Protein AF-K5VZY3-F1 (afdb_monomer_lite)

Organism: Phanerochaete carnosa (strain HHB-10118-sp) (NCBI:txid650164)

Secondary structure (DSSP, 8-state):
-TTHHHHHHHHHHHHHHHHHHHH------PPPSS-TTS-TTHHHHHHHHHHHHHHHHTHHHHHHHHHHHTTTS-HHHHHHHHHHHHHHHHHHHHHHHHHHTTGGGG--SSS--TTSHHHHHHHHHHHHHHHHHHHHHHHHHHHHHHTTTTTS--GGGHHHHHHHHHS-------SS--S--------------------S-HHHHHHHHHHHHHHHHHHHHHHHHHHHHHSS-GGGS-HHHHHHHHHHHHHHHHHHHHHHHHHHHTSGGG-SS--TT-SS-----HHHHHHHHHHHHHHHHHHHHTSTTTHHHH-HHHHHHHHHHHHHHHHHHHHHHTT--

Radius of gyration: 27.23 Å; chains: 1; bounding box: 82×55×72 Å

Foldseek 3Di:
DLVVQVVLLVVVLVVLLCCCVPQQDADDDDPDPDPPPDDPPVVLLVLLLVLLVVLVVCLVVLLVVLCVVQVPDDPVVSVLVSLLVSLLSSVVSLLVSCVVNLLLVQAPDLAQASNTVSVVSLSSSLSSNLVNVLVVLSVVLVVLVVLCVVVDDPPVCVVVVVVVVVPPPDPDDPDDDDDDDDDPPDDPDDDDDDDDDPPPDPVSVVVVVVVVVVVVVVSVVVQVVVCLLQVHRSVPPDSVLSSLLSVLSSLQSSLLSLQQSSLCSLALVSCPDDDPPDPDHSPHSVSNVVSVVVSSVVSSVLVVCSGSVNNSVCHSNNSSVVSSVNSNVSNVVSCVSNVND

Structure (mmCIF, N/CA/C/O backbone):
data_AF-K5VZY3-F1
#
_entry.id   AF-K5VZY3-F1
#
loop_
_atom_site.group_PDB
_atom_site.id
_atom_site.type_symbol
_atom_site.label_atom_id
_atom_site.label_alt_id
_atom_site.label_comp_id
_atom_site.label_asym_id
_atom_site.label_entity_id
_atom_site.label_seq_id
_atom_site.pdbx_PDB_ins_code
_atom_site.Cartn_x
_atom_site.Cartn_y
_atom_site.Cartn_z
_atom_site.occupancy
_atom_site.B_iso_or_equiv
_atom_site.auth_seq_id
_atom_site.auth_comp_id
_atom_site.auth_asym_id
_atom_site.auth_atom_id
_atom_site.pdbx_PDB_model_num
ATOM 1 N N . MET A 1 1 ? -18.441 -16.627 4.295 1.00 59.97 1 MET A N 1
ATOM 2 C CA . MET A 1 1 ? -18.503 -15.235 3.790 1.00 59.97 1 MET A CA 1
ATOM 3 C C . MET A 1 1 ? -17.141 -14.539 3.871 1.00 59.97 1 MET A C 1
ATOM 5 O O . MET A 1 1 ? -16.618 -14.163 2.833 1.00 59.97 1 MET A O 1
ATOM 9 N N . TYR A 1 2 ? -16.506 -14.429 5.045 1.00 71.00 2 TYR A N 1
ATOM 10 C CA . TYR A 1 2 ? -15.245 -13.673 5.200 1.00 71.00 2 TYR A CA 1
ATOM 11 C C . TYR A 1 2 ? -14.000 -14.276 4.518 1.00 71.00 2 TYR A C 1
ATOM 13 O O . TYR A 1 2 ? -13.075 -13.539 4.188 1.00 71.00 2 TYR A O 1
ATOM 21 N N . THR A 1 3 ? -14.008 -15.571 4.184 1.00 83.69 3 THR A N 1
ATOM 22 C CA . THR A 1 3 ? -12.964 -16.224 3.366 1.00 83.69 3 THR A CA 1
ATOM 23 C C . THR A 1 3 ? -12.884 -15.699 1.930 1.00 83.69 3 THR A C 1
ATOM 25 O O . THR A 1 3 ? -11.882 -15.918 1.253 1.00 83.69 3 THR A O 1
ATOM 28 N N . PHE A 1 4 ? -13.904 -14.975 1.462 1.00 87.31 4 PHE A N 1
ATOM 29 C CA . PHE A 1 4 ? -13.917 -14.385 0.127 1.00 87.31 4 PHE A CA 1
ATOM 30 C C . PHE A 1 4 ? -12.849 -13.294 -0.044 1.00 87.31 4 PHE A C 1
ATOM 32 O O . PHE A 1 4 ? -12.237 -13.204 -1.102 1.00 87.31 4 PHE A O 1
ATOM 39 N N . VAL A 1 5 ? -12.575 -12.510 1.005 1.00 88.06 5 VAL A N 1
ATOM 40 C CA . VAL A 1 5 ? -11.607 -11.399 0.977 1.00 88.06 5 VAL A CA 1
ATOM 41 C C . VAL A 1 5 ? -10.161 -11.864 0.727 1.00 88.06 5 VAL A C 1
ATOM 43 O O . VAL A 1 5 ? -9.514 -11.322 -0.173 1.00 88.06 5 VAL A O 1
ATOM 46 N N . PRO A 1 6 ? -9.608 -12.855 1.459 1.00 91.00 6 PRO A N 1
ATOM 47 C CA . PRO A 1 6 ? -8.273 -13.358 1.146 1.00 91.00 6 PRO A CA 1
ATOM 48 C C . PRO A 1 6 ? -8.232 -14.064 -0.210 1.00 91.00 6 PRO A C 1
ATOM 50 O O . PRO A 1 6 ? -7.245 -13.923 -0.924 1.00 91.00 6 PRO A O 1
ATOM 53 N N . LEU A 1 7 ? -9.300 -14.769 -0.603 1.00 91.75 7 LEU A N 1
ATOM 54 C CA . LEU A 1 7 ? -9.356 -15.457 -1.893 1.00 91.75 7 LEU A CA 1
ATOM 55 C C . LEU A 1 7 ? -9.294 -14.473 -3.071 1.00 91.75 7 LEU A C 1
ATOM 57 O O . LEU A 1 7 ? -8.504 -14.673 -3.989 1.00 91.75 7 LEU A O 1
ATOM 61 N N . SER A 1 8 ? -10.090 -13.401 -3.038 1.00 91.81 8 SER A N 1
ATOM 62 C CA . SER A 1 8 ? -10.089 -12.375 -4.088 1.00 91.81 8 SER A CA 1
ATOM 63 C C . SER A 1 8 ? -8.755 -11.632 -4.162 1.00 91.81 8 SER A C 1
ATOM 65 O O . SER A 1 8 ? -8.251 -11.374 -5.254 1.00 91.81 8 SER A O 1
ATOM 67 N N . SER A 1 9 ? -8.142 -11.359 -3.009 1.00 91.75 9 SER A N 1
ATOM 68 C CA . SER A 1 9 ? -6.823 -10.727 -2.923 1.00 91.75 9 SER A CA 1
ATOM 69 C C . SER A 1 9 ? -5.725 -11.623 -3.507 1.00 91.75 9 SER A C 1
ATOM 71 O O . SER A 1 9 ? -4.907 -11.162 -4.301 1.00 91.75 9 SER A O 1
ATOM 73 N N . LEU A 1 10 ? -5.732 -12.918 -3.166 1.00 93.44 10 LEU A N 1
ATOM 74 C CA . LEU A 1 10 ? -4.807 -13.911 -3.721 1.00 93.44 10 LEU A CA 1
ATOM 75 C C . LEU A 1 10 ? -4.992 -14.079 -5.229 1.00 93.44 10 LEU A C 1
ATOM 77 O O . LEU A 1 10 ? -4.004 -14.178 -5.954 1.00 93.44 10 LEU A O 1
ATOM 81 N N . LEU A 1 11 ? -6.237 -14.073 -5.709 1.00 94.00 11 LEU A N 1
ATOM 82 C CA . LEU A 1 11 ? -6.540 -14.146 -7.135 1.00 94.00 11 LEU A CA 1
ATOM 83 C C . LEU A 1 11 ? -5.987 -12.926 -7.881 1.00 94.00 11 LEU A C 1
ATOM 85 O O . LEU A 1 11 ? -5.340 -13.099 -8.913 1.00 94.00 11 LEU A O 1
ATOM 89 N N . LEU A 1 12 ? -6.172 -11.709 -7.352 1.00 93.00 12 LEU A N 1
ATOM 90 C CA . LEU A 1 12 ? -5.615 -10.500 -7.966 1.00 93.00 12 LEU A CA 1
ATOM 91 C C . LEU A 1 12 ? -4.079 -10.514 -7.954 1.00 93.00 12 LEU A C 1
ATOM 93 O O . LEU A 1 12 ? -3.467 -10.235 -8.983 1.00 93.00 12 LEU A O 1
ATOM 97 N N . LEU A 1 13 ? -3.450 -10.871 -6.830 1.00 92.81 13 LEU A N 1
ATOM 98 C CA . LEU A 1 13 ? -1.989 -10.991 -6.743 1.00 92.81 13 LEU A CA 1
ATOM 99 C C . LEU A 1 13 ? -1.451 -12.045 -7.716 1.00 92.81 13 LEU A C 1
ATOM 101 O O . LEU A 1 13 ? -0.461 -11.793 -8.398 1.00 92.81 13 LEU A O 1
ATOM 105 N N . GLY A 1 14 ? -2.120 -13.195 -7.830 1.00 92.62 14 GLY A N 1
ATOM 106 C CA . GLY A 1 14 ? -1.785 -14.236 -8.798 1.00 92.62 14 GLY A CA 1
ATOM 107 C C . GLY A 1 14 ? -1.911 -13.745 -10.241 1.00 92.62 14 GLY A C 1
ATOM 108 O O . GLY A 1 14 ? -1.009 -13.970 -11.047 1.00 92.62 14 GLY A O 1
ATOM 109 N N . CYS A 1 15 ? -2.981 -13.007 -10.553 1.00 92.75 15 CYS A N 1
ATOM 110 C CA . CYS A 1 15 ? -3.172 -12.377 -11.857 1.00 92.75 15 CYS A CA 1
ATOM 111 C C . CYS A 1 15 ? -2.036 -11.392 -12.168 1.00 92.75 15 CYS A C 1
ATOM 113 O O . CYS A 1 15 ? -1.382 -11.518 -13.202 1.00 92.75 15 CYS A O 1
ATOM 115 N N . LEU A 1 16 ? -1.735 -10.464 -11.252 1.00 91.44 16 LEU A N 1
ATOM 116 C CA . LEU A 1 16 ? -0.659 -9.484 -11.421 1.00 91.44 16 LEU A CA 1
ATOM 117 C C . LEU A 1 16 ? 0.728 -10.135 -11.487 1.00 91.44 16 LEU A C 1
ATOM 119 O O . LEU A 1 16 ? 1.576 -9.668 -12.239 1.00 91.44 16 LEU A O 1
ATOM 123 N N . ALA A 1 17 ? 0.974 -11.225 -10.760 1.00 90.81 17 ALA A N 1
ATOM 124 C CA . ALA A 1 17 ? 2.218 -11.991 -10.858 1.00 90.81 17 ALA A CA 1
ATOM 125 C C . ALA A 1 17 ? 2.385 -12.666 -12.231 1.00 90.81 17 ALA A C 1
ATOM 127 O O . ALA A 1 17 ? 3.507 -12.828 -12.714 1.00 90.81 17 ALA A O 1
ATOM 128 N N . CYS A 1 18 ? 1.277 -13.028 -12.883 1.00 90.31 18 CYS A N 1
ATOM 129 C CA . CYS A 1 18 ? 1.284 -13.599 -14.228 1.00 90.31 18 CYS A CA 1
ATOM 130 C C . CYS A 1 18 ? 1.389 -12.534 -15.333 1.00 90.31 18 CYS A C 1
ATOM 132 O O . CYS A 1 18 ? 1.927 -12.839 -16.398 1.00 90.31 18 CYS A O 1
ATOM 134 N N . CYS A 1 19 ? 0.938 -11.294 -15.094 1.00 89.25 19 CYS A N 1
ATOM 135 C CA . CYS A 1 19 ? 0.906 -10.224 -16.100 1.00 89.25 19 CYS A CA 1
ATOM 136 C C . CYS A 1 19 ? 2.242 -10.001 -16.838 1.00 89.25 19 CYS A C 1
ATOM 138 O O . CYS A 1 19 ? 2.221 -10.016 -18.070 1.00 89.25 19 CYS A O 1
ATOM 140 N N . PRO A 1 20 ? 3.408 -9.886 -16.165 1.00 85.38 20 PRO A N 1
ATOM 141 C CA . PRO A 1 20 ? 4.690 -9.729 -16.852 1.00 85.38 20 PRO A CA 1
ATOM 142 C C . PRO A 1 20 ? 4.999 -10.844 -17.840 1.00 85.38 20 PRO A C 1
ATOM 144 O O . PRO A 1 20 ? 5.528 -10.586 -18.911 1.00 85.38 20 PRO A O 1
ATOM 147 N N . ARG A 1 21 ? 4.633 -12.086 -17.516 1.00 84.19 21 ARG A N 1
ATOM 148 C CA . ARG A 1 21 ? 4.908 -13.237 -18.383 1.00 84.19 21 ARG A CA 1
ATOM 149 C C . ARG A 1 21 ? 3.954 -13.316 -19.571 1.00 84.19 21 ARG A C 1
ATOM 151 O O . ARG A 1 21 ? 4.338 -13.823 -20.621 1.00 84.19 21 ARG A O 1
ATOM 158 N N . LEU A 1 22 ? 2.716 -12.858 -19.389 1.00 86.44 22 LEU A N 1
ATOM 159 C CA . LEU A 1 22 ? 1.668 -12.940 -20.403 1.00 86.44 22 LEU A CA 1
ATOM 160 C C . LEU A 1 22 ? 1.751 -11.795 -21.416 1.00 86.44 22 LEU A C 1
ATOM 162 O O . LEU A 1 22 ? 1.671 -12.052 -22.615 1.00 86.44 22 LEU A O 1
ATOM 166 N N . PHE A 1 23 ? 1.925 -10.559 -20.941 1.00 87.38 23 PHE A N 1
ATOM 167 C CA . PHE A 1 23 ? 1.816 -9.357 -21.773 1.00 87.38 23 PHE A CA 1
ATOM 168 C C . PHE A 1 23 ? 3.171 -8.777 -22.192 1.00 87.38 23 PHE A C 1
ATOM 170 O O . PHE A 1 23 ? 3.297 -8.287 -23.309 1.00 87.38 23 PHE A O 1
ATOM 177 N N . TRP A 1 24 ? 4.197 -8.880 -21.343 1.00 83.50 24 TRP A N 1
ATOM 178 C CA . TRP A 1 24 ? 5.499 -8.236 -21.559 1.00 83.50 24 TRP A CA 1
ATOM 179 C C . TRP A 1 24 ? 6.620 -9.274 -21.620 1.00 83.50 24 TRP A C 1
ATOM 181 O O . TRP A 1 24 ? 7.478 -9.364 -20.739 1.00 83.50 24 TRP A O 1
ATOM 191 N N . LYS A 1 25 ? 6.594 -10.100 -22.675 1.00 75.94 25 LYS A N 1
ATOM 192 C CA . LYS A 1 25 ? 7.637 -11.104 -22.920 1.00 75.94 25 LYS A CA 1
ATOM 193 C C . LYS A 1 25 ? 8.987 -10.411 -23.084 1.00 75.94 25 LYS A C 1
ATOM 195 O O . LYS A 1 25 ? 9.169 -9.595 -23.980 1.00 75.94 25 LYS A O 1
ATOM 200 N N . TYR A 1 26 ? 9.924 -10.767 -22.215 1.00 65.06 26 TYR A N 1
ATOM 201 C CA . TYR A 1 26 ? 11.280 -10.243 -22.226 1.00 65.06 26 TYR A CA 1
ATOM 202 C C . TYR A 1 26 ? 12.253 -11.332 -22.691 1.00 65.06 26 TYR A C 1
ATOM 204 O O . TYR A 1 26 ? 12.322 -12.402 -22.084 1.00 65.06 26 TYR A O 1
ATOM 212 N N . GLU A 1 27 ? 12.983 -11.072 -23.778 1.00 57.97 27 GLU A N 1
ATOM 213 C CA . GLU A 1 27 ? 13.760 -12.088 -24.508 1.00 57.97 27 GLU A CA 1
ATOM 214 C C . GLU A 1 27 ? 15.247 -12.173 -24.105 1.00 57.97 27 GLU A C 1
ATOM 216 O O . GLU A 1 27 ? 15.913 -13.142 -24.460 1.00 57.97 27 GLU A O 1
ATOM 221 N N . ILE A 1 28 ? 15.797 -11.220 -23.339 1.00 55.78 28 ILE A N 1
ATOM 222 C CA . ILE A 1 28 ? 17.261 -11.085 -23.186 1.00 55.78 28 ILE A CA 1
ATOM 223 C C . ILE A 1 28 ? 17.670 -11.121 -21.715 1.00 55.78 28 ILE A C 1
ATOM 225 O O . ILE A 1 28 ? 17.583 -10.116 -21.049 1.00 55.78 28 ILE A O 1
ATOM 229 N N . HIS A 1 29 ? 18.169 -12.223 -21.157 1.00 57.00 29 HIS A N 1
ATOM 230 C CA . HIS A 1 29 ? 18.631 -12.222 -19.755 1.00 57.00 29 HIS A CA 1
ATOM 231 C C . HIS A 1 29 ? 19.986 -11.496 -19.621 1.00 57.00 29 HIS A C 1
ATOM 233 O O . HIS A 1 29 ? 20.992 -12.029 -20.095 1.00 57.00 29 HIS A O 1
ATOM 239 N N . PRO A 1 30 ? 20.077 -10.305 -18.988 1.00 57.84 30 PRO A N 1
ATOM 240 C CA . PRO A 1 30 ? 21.370 -9.702 -18.697 1.00 57.84 30 PRO A CA 1
ATOM 241 C C . PRO A 1 30 ? 22.062 -10.494 -17.578 1.00 57.84 30 PRO A C 1
ATOM 243 O O . PRO A 1 30 ? 21.374 -11.099 -16.750 1.00 57.84 30 PRO A O 1
ATOM 246 N N . PRO A 1 31 ? 23.403 -10.452 -17.492 1.00 58.25 31 PRO A N 1
ATOM 247 C CA . PRO A 1 31 ? 24.143 -11.108 -16.421 1.00 58.25 31 PRO A CA 1
ATOM 248 C C . PRO A 1 31 ? 23.653 -10.641 -15.043 1.00 58.25 31 PRO A C 1
ATOM 250 O O . PRO A 1 31 ? 23.474 -9.446 -14.785 1.00 58.25 31 PRO A O 1
ATOM 253 N N . GLU A 1 32 ? 23.392 -11.609 -14.166 1.00 60.84 32 GLU A N 1
ATOM 254 C CA . GLU A 1 32 ? 22.803 -11.377 -12.851 1.00 60.84 32 GLU A CA 1
ATOM 255 C C . GLU A 1 32 ? 23.766 -10.599 -11.949 1.00 60.84 32 GLU A C 1
ATOM 257 O O . GLU A 1 32 ? 24.936 -10.938 -11.794 1.00 60.84 32 GLU A O 1
ATOM 262 N N . SER A 1 33 ? 23.265 -9.537 -11.317 1.00 58.72 33 SER A N 1
ATOM 263 C CA . SER A 1 33 ? 24.040 -8.718 -10.375 1.00 58.72 33 SER A CA 1
ATOM 264 C C . SER A 1 33 ? 24.094 -9.336 -8.971 1.00 58.72 33 SER A C 1
ATOM 266 O O . SER A 1 33 ? 24.491 -8.660 -8.024 1.00 58.72 33 SER A O 1
ATOM 268 N N . HIS A 1 34 ? 23.562 -10.547 -8.788 1.00 63.00 34 HIS A N 1
ATOM 269 C CA . HIS A 1 34 ? 23.360 -11.200 -7.493 1.00 63.00 34 HIS A CA 1
ATOM 270 C C . HIS A 1 34 ? 24.060 -12.562 -7.500 1.00 63.00 34 HIS A C 1
ATOM 272 O O . HIS A 1 34 ? 24.209 -13.166 -8.562 1.00 63.00 34 HIS A O 1
ATOM 278 N N . PRO A 1 35 ? 24.525 -13.048 -6.337 1.00 67.62 35 PRO A N 1
ATOM 279 C CA . PRO A 1 35 ? 25.141 -14.360 -6.260 1.00 67.62 35 PRO A CA 1
ATOM 280 C C . PRO A 1 35 ? 24.122 -15.451 -6.642 1.00 67.62 35 PRO A C 1
ATOM 282 O O . PRO A 1 35 ? 22.945 -15.330 -6.292 1.00 67.62 35 PRO A O 1
ATOM 285 N N . PRO A 1 36 ? 24.567 -16.549 -7.278 1.00 66.06 36 PRO A N 1
ATOM 286 C CA . PRO A 1 36 ? 23.697 -17.579 -7.865 1.00 66.06 36 PRO A CA 1
ATOM 287 C C . PRO A 1 36 ? 22.804 -18.319 -6.852 1.00 66.06 36 PRO A C 1
ATOM 289 O O . PRO A 1 36 ? 21.932 -19.091 -7.236 1.00 66.06 36 PRO A O 1
ATOM 292 N N . TYR A 1 37 ? 23.005 -18.095 -5.551 1.00 73.50 37 TYR A N 1
ATOM 293 C CA . TYR A 1 37 ? 22.229 -18.711 -4.476 1.00 73.50 37 TYR A CA 1
ATOM 294 C C . TYR A 1 37 ? 20.798 -18.155 -4.338 1.00 73.50 37 TYR A C 1
ATOM 296 O O . TYR A 1 37 ? 19.964 -18.819 -3.729 1.00 73.50 37 TYR A O 1
ATOM 304 N N . PHE A 1 38 ? 20.491 -16.972 -4.893 1.00 75.12 38 PHE A N 1
ATOM 305 C CA . PHE A 1 38 ? 19.146 -16.378 -4.846 1.00 75.12 38 PHE A CA 1
ATOM 306 C C . PHE A 1 38 ? 18.613 -16.068 -6.251 1.00 75.12 38 PHE A C 1
ATOM 308 O O . PHE A 1 38 ? 18.813 -14.953 -6.742 1.00 75.12 38 PHE A O 1
ATOM 315 N N . PRO A 1 39 ? 17.905 -17.017 -6.894 1.00 78.94 39 PRO A N 1
ATOM 316 C CA . PRO A 1 39 ? 17.378 -16.796 -8.231 1.00 78.94 39 PRO A CA 1
ATOM 317 C C . PRO A 1 39 ? 16.276 -15.720 -8.228 1.00 78.94 39 PRO A C 1
ATOM 319 O O . PRO A 1 39 ? 15.477 -15.631 -7.282 1.00 78.94 39 PRO A O 1
ATOM 322 N N . PRO A 1 40 ? 16.184 -14.899 -9.289 1.00 77.12 40 PRO A N 1
ATOM 323 C CA . PRO A 1 40 ? 15.062 -13.985 -9.469 1.00 77.12 40 PRO A CA 1
ATOM 324 C C . PRO A 1 40 ? 13.745 -14.784 -9.547 1.00 77.12 40 PRO A C 1
ATOM 326 O O . PRO A 1 40 ? 13.719 -15.857 -10.152 1.00 77.12 40 PRO A O 1
ATOM 329 N N . PRO A 1 41 ? 12.625 -14.302 -8.968 1.00 84.62 41 PRO A N 1
ATOM 330 C CA . PRO A 1 41 ? 12.367 -12.948 -8.460 1.00 84.62 41 PRO A CA 1
ATOM 331 C C . PRO A 1 41 ? 12.459 -12.775 -6.928 1.00 84.62 41 PRO A C 1
ATOM 333 O O . PRO A 1 41 ? 12.156 -11.696 -6.415 1.00 84.62 41 PRO A O 1
ATOM 336 N N . LEU A 1 42 ? 12.858 -13.815 -6.190 1.00 86.00 42 LEU A N 1
ATOM 337 C CA . LEU A 1 42 ? 12.831 -13.845 -4.722 1.00 86.00 42 LEU A CA 1
ATOM 338 C C . LEU A 1 42 ? 13.521 -12.657 -4.020 1.00 86.00 42 LEU A C 1
ATOM 340 O O . LEU A 1 42 ? 12.902 -12.088 -3.119 1.00 86.00 42 LEU A O 1
ATOM 344 N N . PRO A 1 43 ? 14.745 -12.226 -4.393 1.00 87.25 43 PRO A N 1
ATOM 345 C CA . PRO A 1 43 ? 15.418 -11.140 -3.676 1.00 87.25 43 PRO A CA 1
ATOM 346 C C . PRO A 1 43 ? 14.658 -9.808 -3.758 1.00 87.25 43 PRO A C 1
ATOM 348 O O . PRO A 1 43 ? 14.588 -9.078 -2.772 1.00 87.25 43 PRO A O 1
ATOM 351 N N . TYR A 1 44 ? 14.026 -9.510 -4.897 1.00 89.62 44 TYR A N 1
ATOM 352 C CA . TYR A 1 44 ? 13.256 -8.276 -5.096 1.00 89.62 44 TYR A CA 1
ATOM 353 C C . TYR A 1 44 ? 12.023 -8.231 -4.195 1.00 89.62 44 TYR A C 1
ATOM 355 O O . TYR A 1 44 ? 11.736 -7.217 -3.556 1.00 89.62 44 TYR A O 1
ATOM 363 N N . PHE A 1 45 ? 11.328 -9.364 -4.111 1.00 91.94 45 PHE A N 1
ATOM 364 C CA . PHE A 1 45 ? 10.158 -9.526 -3.264 1.00 91.94 45 PHE A CA 1
ATOM 365 C C . PHE A 1 45 ? 10.524 -9.416 -1.776 1.00 91.94 45 PHE A C 1
ATOM 367 O O . PHE A 1 45 ? 9.870 -8.683 -1.032 1.00 91.94 45 PHE A O 1
ATOM 374 N N . LEU A 1 46 ? 11.590 -10.104 -1.348 1.00 92.44 46 LEU A N 1
ATOM 375 C CA . LEU A 1 46 ? 12.029 -10.140 0.050 1.00 92.44 46 LEU A CA 1
ATOM 376 C C . LEU A 1 46 ? 12.512 -8.777 0.547 1.00 92.44 46 LEU A C 1
ATOM 378 O O . LEU A 1 46 ? 12.104 -8.352 1.624 1.00 92.44 46 LEU A O 1
ATOM 382 N N . VAL A 1 47 ? 13.336 -8.067 -0.231 1.00 92.94 47 VAL A N 1
ATOM 383 C CA . VAL A 1 47 ? 13.834 -6.736 0.162 1.00 92.94 47 VAL A CA 1
ATOM 384 C C . VAL A 1 47 ? 12.684 -5.739 0.286 1.00 92.94 47 VAL A C 1
ATOM 386 O O . VAL A 1 47 ? 12.616 -4.999 1.266 1.00 92.94 47 VAL A O 1
ATOM 389 N N . SER A 1 48 ? 11.749 -5.752 -0.666 1.00 94.44 48 SER A N 1
ATOM 390 C CA . SER A 1 48 ? 10.561 -4.896 -0.617 1.00 94.44 48 SER A CA 1
ATOM 391 C C . SER A 1 48 ? 9.692 -5.188 0.614 1.00 94.44 48 SER A C 1
ATOM 393 O O . SER A 1 48 ? 9.334 -4.280 1.363 1.00 94.44 48 SER A O 1
ATOM 395 N N . SER A 1 49 ? 9.449 -6.472 0.889 1.00 94.19 49 SER A N 1
ATOM 396 C CA . SER A 1 49 ? 8.703 -6.946 2.062 1.00 94.19 49 SER A CA 1
ATOM 397 C C . SER A 1 49 ? 9.371 -6.553 3.386 1.00 94.19 49 SER A C 1
ATOM 399 O O . SER A 1 49 ? 8.702 -6.135 4.335 1.00 94.19 49 SER A O 1
ATOM 401 N N . ALA A 1 50 ? 10.701 -6.652 3.458 1.00 95.56 50 ALA A N 1
ATOM 402 C CA . ALA A 1 50 ? 11.477 -6.277 4.635 1.00 95.56 50 ALA A CA 1
ATOM 403 C C . ALA A 1 50 ? 11.425 -4.764 4.896 1.00 95.56 50 ALA A C 1
ATOM 405 O O . ALA A 1 50 ? 11.239 -4.349 6.038 1.00 95.56 50 ALA A O 1
ATOM 406 N N . LEU A 1 51 ? 11.529 -3.939 3.849 1.00 95.12 51 LEU A N 1
ATOM 407 C CA . LEU A 1 51 ? 11.429 -2.480 3.966 1.00 95.12 51 LEU A CA 1
ATOM 408 C C . LEU A 1 51 ? 10.019 -2.023 4.348 1.00 95.12 51 LEU A C 1
ATOM 410 O O . LEU A 1 51 ? 9.885 -1.123 5.175 1.00 95.12 51 LEU A O 1
ATOM 414 N N . TRP A 1 52 ? 8.980 -2.672 3.815 1.00 96.00 52 TRP A N 1
ATOM 415 C CA . TRP A 1 52 ? 7.608 -2.454 4.274 1.00 96.00 52 TRP A CA 1
ATOM 416 C C . TRP A 1 52 ? 7.482 -2.762 5.771 1.00 96.00 52 TRP A C 1
ATOM 418 O O . TRP A 1 52 ? 6.961 -1.953 6.536 1.00 96.00 52 TRP A O 1
ATOM 428 N N . SER A 1 53 ? 8.024 -3.903 6.208 1.00 95.44 53 SER A N 1
ATOM 429 C CA . SER A 1 53 ? 7.943 -4.345 7.608 1.00 95.44 53 SER A CA 1
ATOM 430 C C . SER A 1 53 ? 8.692 -3.399 8.542 1.00 95.44 53 SER A C 1
ATOM 432 O O . SER A 1 53 ? 8.196 -3.060 9.614 1.00 95.44 53 SER A O 1
ATOM 434 N N . LEU A 1 54 ? 9.856 -2.907 8.114 1.00 95.31 54 LEU A N 1
ATOM 435 C CA . LEU A 1 54 ? 10.604 -1.882 8.832 1.00 95.31 54 LEU A CA 1
ATOM 436 C C . LEU A 1 54 ? 9.799 -0.582 8.950 1.00 95.31 54 LEU A C 1
ATOM 438 O O . LEU A 1 54 ? 9.713 -0.017 10.039 1.00 95.31 54 LEU A O 1
ATOM 442 N N . ALA A 1 55 ? 9.174 -0.131 7.858 1.00 94.19 55 ALA A N 1
ATOM 443 C CA . ALA A 1 55 ? 8.325 1.058 7.857 1.00 94.19 55 ALA A CA 1
ATOM 444 C C . ALA A 1 55 ? 7.114 0.901 8.794 1.00 94.19 55 ALA A C 1
ATOM 446 O O . ALA A 1 55 ? 6.752 1.847 9.495 1.00 94.19 55 ALA A O 1
ATOM 447 N N . TYR A 1 56 ? 6.520 -0.296 8.836 1.00 93.31 56 TYR A N 1
ATOM 448 C CA . TYR A 1 56 ? 5.415 -0.636 9.730 1.00 93.31 56 TYR A CA 1
ATOM 449 C C . TYR A 1 56 ? 5.841 -0.611 11.204 1.00 93.31 56 TYR A C 1
ATOM 451 O O . TYR A 1 56 ? 5.190 0.038 12.021 1.00 93.31 56 TYR A O 1
ATOM 459 N N . LEU A 1 57 ? 6.964 -1.250 11.546 1.00 94.81 57 LEU A N 1
ATOM 460 C CA . LEU A 1 57 ? 7.493 -1.272 12.914 1.00 94.81 57 LEU A CA 1
ATOM 461 C C . LEU A 1 57 ? 7.895 0.119 13.412 1.00 94.81 57 LEU A C 1
ATOM 463 O O . LEU A 1 57 ? 7.770 0.405 14.601 1.00 94.81 57 LEU A O 1
ATOM 467 N N . LEU A 1 58 ? 8.334 1.005 12.512 1.00 93.88 58 LEU A N 1
ATOM 468 C CA . LEU A 1 58 ? 8.685 2.378 12.865 1.00 93.88 58 LEU A CA 1
ATOM 469 C C . LEU A 1 58 ? 7.474 3.264 13.183 1.00 93.88 58 LEU A C 1
ATOM 471 O O . LEU A 1 58 ? 7.649 4.344 13.741 1.00 93.88 58 LEU A O 1
ATOM 475 N N . ARG A 1 59 ? 6.244 2.828 12.892 1.00 92.12 59 ARG A N 1
ATOM 476 C CA . ARG A 1 59 ? 5.035 3.626 13.131 1.00 92.12 59 ARG A CA 1
ATOM 477 C C . ARG A 1 59 ? 4.890 4.044 14.599 1.00 92.12 59 ARG A C 1
ATOM 479 O O . ARG A 1 59 ? 4.717 5.227 14.883 1.00 92.12 59 ARG A O 1
ATOM 486 N N . THR A 1 60 ? 4.998 3.095 15.527 1.00 92.75 60 THR A N 1
ATOM 487 C CA . THR A 1 60 ? 4.875 3.340 16.974 1.00 92.75 60 THR A CA 1
ATOM 488 C C . THR A 1 60 ? 5.974 4.256 17.528 1.00 92.75 60 THR A C 1
ATOM 490 O O . THR A 1 60 ? 5.629 5.246 18.176 1.00 92.75 60 THR A O 1
ATOM 493 N N . PRO A 1 61 ? 7.279 4.019 17.273 1.00 94.81 61 PRO A N 1
ATOM 494 C CA . PRO A 1 61 ? 8.319 4.920 17.763 1.00 94.81 61 PRO A CA 1
ATOM 495 C C . PRO A 1 61 ? 8.242 6.312 17.123 1.00 94.81 61 PRO A C 1
ATOM 497 O O . PRO A 1 61 ? 8.523 7.292 17.805 1.00 94.81 61 PRO A O 1
ATOM 500 N N . ILE A 1 62 ? 7.807 6.437 15.861 1.00 93.00 62 ILE A N 1
ATOM 501 C CA . ILE A 1 62 ? 7.570 7.751 15.241 1.00 93.00 62 ILE A CA 1
ATOM 502 C C . ILE A 1 62 ? 6.443 8.489 15.961 1.00 93.00 62 ILE A C 1
ATOM 504 O O . ILE A 1 62 ? 6.586 9.673 16.248 1.00 93.00 62 ILE A O 1
ATOM 508 N N . PHE A 1 63 ? 5.341 7.807 16.279 1.00 92.62 63 PHE A N 1
ATOM 509 C CA . PHE A 1 63 ? 4.247 8.421 17.026 1.00 92.62 63 PHE A CA 1
ATOM 510 C C . PHE A 1 63 ? 4.688 8.878 18.421 1.00 92.62 63 PHE A C 1
ATOM 512 O O . PHE A 1 63 ? 4.355 9.992 18.822 1.00 92.62 63 PHE A O 1
ATOM 519 N N . ALA A 1 64 ? 5.475 8.064 19.131 1.00 93.50 64 ALA A N 1
ATOM 520 C CA . ALA A 1 64 ? 6.026 8.426 20.435 1.00 93.50 64 ALA A CA 1
ATOM 521 C C . ALA A 1 64 ? 6.968 9.638 20.339 1.00 93.50 64 ALA A C 1
ATOM 523 O O . ALA A 1 64 ? 6.856 10.569 21.132 1.00 93.50 64 ALA A O 1
ATOM 524 N N . LEU A 1 65 ? 7.844 9.665 19.328 1.00 93.75 65 LEU A N 1
ATOM 525 C CA . LEU A 1 65 ? 8.758 10.781 19.087 1.00 93.75 65 LEU A CA 1
ATOM 526 C C . LEU A 1 65 ? 7.981 12.064 18.783 1.00 93.75 65 LEU A C 1
ATOM 528 O O . LEU A 1 65 ? 8.205 13.076 19.439 1.00 93.75 65 LEU A O 1
ATOM 532 N N . VAL A 1 66 ? 7.034 12.023 17.843 1.00 93.69 66 VAL A N 1
ATOM 533 C CA . VAL A 1 66 ? 6.208 13.189 17.498 1.00 93.69 66 VAL A CA 1
ATOM 534 C C . VAL A 1 66 ? 5.413 13.654 18.717 1.00 93.69 66 VAL A C 1
ATOM 536 O O . VAL A 1 66 ? 5.457 14.832 19.047 1.00 93.69 66 VAL A O 1
ATOM 539 N N . SER A 1 67 ? 4.763 12.747 19.445 1.00 93.12 67 SER A N 1
ATOM 540 C CA . SER A 1 67 ? 4.022 13.110 20.660 1.00 93.12 67 SER A CA 1
ATOM 541 C C . SER A 1 67 ? 4.922 13.765 21.711 1.00 93.12 67 SER A C 1
ATOM 543 O O . SER A 1 67 ? 4.522 14.759 22.299 1.00 93.12 67 SER A O 1
ATOM 545 N N . SER A 1 68 ? 6.159 13.283 21.888 1.00 92.88 68 SER A N 1
ATOM 546 C CA . SER A 1 68 ? 7.117 13.875 22.835 1.00 92.88 68 SER A CA 1
ATOM 547 C C . SER A 1 68 ? 7.634 15.253 22.410 1.00 92.88 68 SER A C 1
ATOM 549 O O . SER A 1 68 ? 7.861 16.117 23.248 1.00 92.88 68 SER A O 1
ATOM 551 N N . VAL A 1 69 ? 7.814 15.481 21.104 1.00 93.81 69 VAL A N 1
ATOM 552 C CA . VAL A 1 69 ? 8.297 16.765 20.569 1.00 93.81 69 VAL A CA 1
ATOM 553 C C . VAL A 1 69 ? 7.197 17.826 20.618 1.00 93.81 69 VAL A C 1
ATOM 555 O O . VAL A 1 69 ? 7.485 19.010 20.778 1.00 93.81 69 VAL A O 1
ATOM 558 N N . PHE A 1 70 ? 5.940 17.404 20.482 1.00 91.81 70 PHE A N 1
ATOM 559 C CA . PHE A 1 70 ? 4.772 18.278 20.447 1.00 91.81 70 PHE A CA 1
ATOM 560 C C . PHE A 1 70 ? 3.939 18.222 21.740 1.00 91.81 70 PHE A C 1
ATOM 562 O O . PHE A 1 70 ? 2.755 18.567 21.716 1.00 91.81 70 PHE A O 1
ATOM 569 N N . ASP A 1 71 ? 4.549 17.823 22.858 1.00 84.75 71 ASP A N 1
ATOM 570 C CA . ASP A 1 71 ? 3.917 17.754 24.178 1.00 84.75 71 ASP A CA 1
ATOM 571 C C . ASP A 1 71 ? 3.542 19.178 24.642 1.00 84.75 71 ASP A C 1
ATOM 573 O O . ASP A 1 71 ? 4.380 19.954 25.097 1.00 84.75 71 ASP A O 1
ATOM 577 N N . GLY A 1 72 ? 2.297 19.589 24.382 1.00 87.25 72 GLY A N 1
ATOM 578 C CA . GLY A 1 72 ? 1.803 20.959 24.599 1.00 87.25 72 GLY A CA 1
ATOM 579 C C . GLY A 1 72 ? 1.099 21.605 23.398 1.00 87.25 72 GLY A C 1
ATOM 580 O O . GLY A 1 72 ? 0.503 22.673 23.544 1.00 87.25 72 GLY A O 1
ATOM 581 N N . PHE A 1 73 ? 1.117 20.976 22.220 1.00 91.56 73 PHE A N 1
ATOM 582 C CA . PHE A 1 73 ? 0.343 21.423 21.057 1.00 91.56 73 PHE A CA 1
ATOM 583 C C . PHE A 1 73 ? -1.048 20.779 21.005 1.00 91.56 73 PHE A C 1
ATOM 585 O O . PHE A 1 73 ? -1.362 19.841 21.736 1.00 91.56 73 PHE A O 1
ATOM 592 N N . SER A 1 74 ? -1.906 21.279 20.110 1.00 91.38 74 SER A N 1
ATOM 593 C CA . SER A 1 74 ? -3.226 20.687 19.895 1.00 91.38 74 SER A CA 1
ATOM 594 C C . SER A 1 74 ? -3.109 19.249 19.354 1.00 91.38 74 SER A C 1
ATOM 596 O O . SER A 1 74 ? -2.251 18.972 18.510 1.00 91.38 74 SER A O 1
ATOM 598 N N . PRO A 1 75 ? -4.006 18.328 19.758 1.00 88.19 75 PRO A N 1
ATOM 599 C CA . PRO A 1 75 ? -3.955 16.921 19.336 1.00 88.19 75 PRO A CA 1
ATOM 600 C C . PRO A 1 75 ? -4.092 16.748 17.813 1.00 88.19 75 PRO A C 1
ATOM 602 O O . PRO A 1 75 ? -3.565 15.801 17.223 1.00 88.19 75 PRO A O 1
ATOM 605 N N . VAL A 1 76 ? -4.750 17.703 17.149 1.00 87.88 76 VAL A N 1
ATOM 606 C CA . VAL A 1 76 ? -4.876 17.753 15.687 1.00 87.88 76 VAL A CA 1
ATOM 607 C C . VAL A 1 76 ? -3.516 17.975 15.023 1.00 87.88 76 VAL A C 1
ATOM 609 O O . VAL A 1 76 ? -3.200 17.307 14.039 1.00 87.88 76 VAL A O 1
ATOM 612 N N . LEU A 1 77 ? -2.693 18.878 15.566 1.00 90.06 77 LEU A N 1
ATOM 613 C CA . LEU A 1 77 ? -1.368 19.169 15.021 1.00 90.06 77 LEU A CA 1
ATOM 614 C C . LEU A 1 77 ? -0.442 17.962 15.179 1.00 90.06 77 LEU A C 1
ATOM 616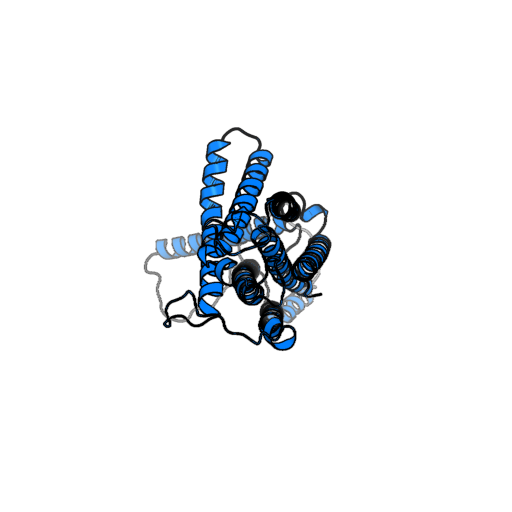 O O . LEU A 1 77 ? 0.224 17.591 14.215 1.00 90.06 77 LEU A O 1
ATOM 620 N N . VAL A 1 78 ? -0.466 17.306 16.344 1.00 91.19 78 VAL A N 1
ATOM 621 C CA . VAL A 1 78 ? 0.296 16.070 16.603 1.00 91.19 78 VAL A CA 1
ATOM 622 C C . VAL A 1 78 ? -0.067 14.991 15.579 1.00 91.19 78 VAL A C 1
ATOM 624 O O . VAL A 1 78 ? 0.812 14.403 14.948 1.00 91.19 78 VAL A O 1
ATOM 627 N N . THR A 1 79 ? -1.366 14.786 15.344 1.00 89.81 79 THR A N 1
ATOM 628 C CA . THR A 1 79 ? -1.870 13.799 14.377 1.00 89.81 79 THR A CA 1
ATOM 629 C C . THR A 1 79 ? -1.448 14.132 12.945 1.00 89.81 79 THR A C 1
ATOM 631 O O . THR A 1 79 ? -1.038 13.245 12.192 1.00 89.81 79 THR A O 1
ATOM 634 N N . LEU A 1 80 ? -1.517 15.405 12.547 1.00 91.25 80 LEU A N 1
ATOM 635 C CA . LEU A 1 80 ? -1.115 15.842 11.210 1.00 91.25 80 LEU A CA 1
ATOM 636 C C . LEU A 1 80 ? 0.397 15.690 11.007 1.00 91.25 80 LEU A C 1
ATOM 638 O O . LEU A 1 80 ? 0.821 15.128 9.997 1.00 91.25 80 LEU A O 1
ATOM 642 N N . ALA A 1 81 ? 1.205 16.126 11.975 1.00 91.94 81 ALA A N 1
ATOM 643 C CA . ALA A 1 81 ? 2.660 16.002 11.937 1.00 91.94 81 ALA A CA 1
ATOM 644 C C . ALA A 1 81 ? 3.097 14.532 11.851 1.00 91.94 81 ALA A C 1
ATOM 646 O O . ALA A 1 81 ? 3.942 14.185 11.022 1.00 91.94 81 ALA A O 1
ATOM 647 N N . PHE A 1 82 ? 2.467 13.659 12.643 1.00 93.50 82 PHE A N 1
ATOM 648 C CA . PHE A 1 82 ? 2.684 12.217 12.583 1.00 93.50 82 PHE A CA 1
ATOM 649 C C . PHE A 1 82 ? 2.376 11.650 11.191 1.00 93.50 82 PHE A C 1
ATOM 651 O O . PHE A 1 82 ? 3.219 10.960 10.618 1.00 93.50 82 PHE A O 1
ATOM 658 N N . ASN A 1 83 ? 1.210 11.967 10.618 1.00 92.56 83 ASN A N 1
ATOM 659 C CA . ASN A 1 83 ? 0.819 11.467 9.298 1.00 92.56 83 ASN A CA 1
ATOM 660 C C . ASN A 1 83 ? 1.770 11.941 8.193 1.00 92.56 83 ASN A C 1
ATOM 662 O O . ASN A 1 83 ? 2.177 11.137 7.356 1.00 92.56 83 ASN A O 1
ATOM 666 N N . VAL A 1 84 ? 2.167 13.217 8.202 1.00 93.94 84 VAL A N 1
ATOM 667 C CA . VAL A 1 84 ? 3.121 13.765 7.225 1.00 93.94 84 VAL A CA 1
ATOM 668 C C . VAL A 1 84 ? 4.464 13.044 7.316 1.00 93.94 84 VAL A C 1
ATOM 670 O O . VAL A 1 84 ? 4.976 12.568 6.301 1.00 93.94 84 VAL A O 1
ATOM 673 N N . LEU A 1 85 ? 5.019 12.918 8.525 1.00 94.50 85 LEU A N 1
ATOM 674 C CA . LEU A 1 85 ? 6.308 12.265 8.738 1.00 94.50 85 LEU A CA 1
ATOM 675 C C . LEU A 1 85 ? 6.258 10.779 8.362 1.00 94.50 85 LEU A C 1
ATOM 677 O O . LEU A 1 85 ? 7.158 10.280 7.686 1.00 94.50 85 LEU A O 1
ATOM 681 N N . HIS A 1 86 ? 5.190 10.082 8.754 1.00 94.19 86 HIS A N 1
ATOM 682 C CA . HIS A 1 86 ? 5.012 8.670 8.449 1.00 94.19 86 HIS A CA 1
ATOM 683 C C . HIS A 1 86 ? 4.876 8.423 6.942 1.00 94.19 86 HIS A C 1
ATOM 685 O O . HIS A 1 86 ? 5.576 7.563 6.410 1.00 94.19 86 HIS A O 1
ATOM 691 N N . VAL A 1 87 ? 4.042 9.196 6.237 1.00 94.69 87 VAL A N 1
ATOM 692 C CA . VAL A 1 87 ? 3.864 9.075 4.779 1.00 94.69 87 VAL A CA 1
ATOM 693 C C . VAL A 1 87 ? 5.163 9.359 4.039 1.00 94.69 87 VAL A C 1
ATOM 695 O O . VAL A 1 87 ? 5.503 8.637 3.097 1.00 94.69 87 VAL A O 1
ATOM 698 N N . LEU A 1 88 ? 5.903 10.388 4.457 1.00 94.94 88 LEU A N 1
ATOM 699 C CA . LEU A 1 88 ? 7.193 10.717 3.863 1.00 94.94 88 LEU A CA 1
ATOM 700 C C . LEU A 1 88 ? 8.159 9.546 4.030 1.00 94.94 88 LEU A C 1
ATOM 702 O O . LEU A 1 88 ? 8.718 9.069 3.043 1.00 94.94 88 LEU A O 1
ATOM 706 N N . LEU A 1 89 ? 8.304 9.034 5.252 1.00 94.94 89 LEU A N 1
ATOM 707 C CA . LEU A 1 89 ? 9.219 7.935 5.532 1.00 94.94 89 LEU A CA 1
ATOM 708 C C . LEU A 1 89 ? 8.824 6.646 4.797 1.00 94.94 89 LEU A C 1
ATOM 710 O O . LEU A 1 89 ? 9.680 5.970 4.232 1.00 94.94 89 LEU A O 1
ATOM 714 N N . TYR A 1 90 ? 7.530 6.333 4.748 1.00 94.62 90 TYR A N 1
ATOM 715 C CA . TYR A 1 90 ? 6.999 5.171 4.039 1.00 94.62 90 TYR A CA 1
ATOM 716 C C . TYR A 1 90 ? 7.338 5.219 2.540 1.00 94.62 90 TYR A C 1
ATOM 718 O O . TYR A 1 90 ? 7.803 4.231 1.969 1.00 94.62 90 TYR A O 1
ATOM 726 N N . ASN A 1 91 ? 7.199 6.389 1.906 1.00 94.62 91 ASN A N 1
ATOM 727 C CA . ASN A 1 91 ? 7.572 6.578 0.502 1.00 94.62 91 ASN A CA 1
ATOM 728 C C . ASN A 1 91 ? 9.094 6.615 0.286 1.00 94.62 91 ASN A C 1
ATOM 730 O O . ASN A 1 91 ? 9.565 6.155 -0.753 1.00 94.62 91 ASN A O 1
ATOM 734 N N . VAL A 1 92 ? 9.876 7.098 1.256 1.00 95.00 92 VAL A N 1
ATOM 735 C CA . VAL A 1 92 ? 11.347 7.031 1.211 1.00 95.00 92 VAL A CA 1
ATOM 736 C C . VAL A 1 92 ? 11.837 5.587 1.291 1.00 95.00 92 VAL A C 1
ATOM 738 O O . VAL A 1 92 ? 12.703 5.214 0.506 1.00 95.00 92 VAL A O 1
ATOM 741 N N . PHE A 1 93 ? 11.270 4.749 2.165 1.00 95.31 93 PHE A N 1
ATOM 742 C CA . PHE A 1 93 ? 11.603 3.319 2.212 1.00 95.31 93 PHE A CA 1
ATOM 743 C C . PHE A 1 93 ? 11.193 2.587 0.937 1.00 95.31 93 PHE A C 1
ATOM 745 O O . PHE A 1 93 ? 11.924 1.734 0.435 1.00 95.31 93 PHE A O 1
ATOM 752 N N . ARG A 1 94 ? 10.050 2.957 0.359 1.00 93.69 94 ARG A N 1
ATOM 753 C CA . ARG A 1 94 ? 9.653 2.435 -0.946 1.00 93.69 94 ARG A CA 1
ATOM 754 C C . ARG A 1 94 ? 10.654 2.835 -2.031 1.00 93.69 94 ARG A C 1
ATOM 756 O O . ARG A 1 94 ? 11.077 1.979 -2.804 1.00 93.69 94 ARG A O 1
ATOM 763 N N . LEU A 1 95 ? 11.081 4.099 -2.067 1.00 93.50 95 LEU A N 1
ATOM 764 C CA . LEU A 1 95 ? 12.088 4.586 -3.014 1.00 93.50 95 LEU A CA 1
ATOM 765 C C . LEU A 1 95 ? 13.450 3.914 -2.800 1.00 93.50 95 LEU A C 1
ATOM 767 O O . LEU A 1 95 ? 14.113 3.581 -3.778 1.00 93.50 95 LEU A O 1
ATOM 771 N N . SER A 1 96 ? 13.860 3.691 -1.546 1.00 93.00 96 SER A N 1
ATOM 772 C CA . SER A 1 96 ? 15.168 3.122 -1.198 1.00 93.00 96 SER A CA 1
ATOM 773 C C . SER A 1 96 ? 15.322 1.657 -1.609 1.00 93.00 96 SER A C 1
ATOM 775 O O . SER A 1 96 ? 16.447 1.207 -1.828 1.00 93.00 96 SER A O 1
ATOM 777 N N . SER A 1 97 ? 14.217 0.934 -1.821 1.00 92.56 97 SER A N 1
ATOM 778 C CA . SER A 1 97 ? 14.249 -0.418 -2.391 1.00 92.56 97 SER A CA 1
ATOM 779 C C . SER A 1 97 ? 14.963 -0.468 -3.753 1.00 92.56 97 SER A C 1
ATOM 781 O O . SER A 1 97 ? 15.691 -1.419 -4.035 1.00 92.56 97 SER A O 1
ATOM 783 N N . LEU A 1 98 ? 14.833 0.582 -4.573 1.00 90.62 98 LEU A N 1
ATOM 784 C CA . LEU A 1 98 ? 15.389 0.644 -5.927 1.00 90.62 98 LEU A CA 1
ATOM 785 C C . LEU A 1 98 ? 16.930 0.728 -5.956 1.00 90.62 98 LEU A C 1
ATOM 787 O O . LEU A 1 98 ? 17.542 -0.091 -6.653 1.00 90.62 98 LEU A O 1
ATOM 791 N N . PRO A 1 99 ? 17.591 1.664 -5.234 1.00 88.56 99 PRO A N 1
ATOM 792 C CA . PRO A 1 99 ? 19.048 1.713 -5.168 1.00 88.56 99 PRO A CA 1
ATOM 793 C C . PRO A 1 99 ? 19.647 0.517 -4.423 1.00 88.56 99 PRO A C 1
ATOM 795 O O . PRO A 1 99 ? 20.695 0.030 -4.842 1.00 88.56 99 PRO A O 1
ATOM 798 N N . ILE A 1 100 ? 18.985 -0.007 -3.378 1.00 88.44 100 ILE A N 1
ATOM 799 C CA . ILE A 1 100 ? 19.457 -1.205 -2.655 1.00 88.44 100 ILE A CA 1
ATOM 800 C C . ILE A 1 100 ? 19.555 -2.403 -3.608 1.00 88.44 100 ILE A C 1
ATOM 802 O O . ILE A 1 100 ? 20.552 -3.123 -3.604 1.00 88.44 100 ILE A O 1
ATOM 806 N N . LEU A 1 101 ? 18.553 -2.581 -4.473 1.00 85.19 101 LEU A N 1
ATOM 807 C CA . LEU A 1 101 ? 18.499 -3.663 -5.460 1.00 85.19 101 LEU A CA 1
ATOM 808 C C . LEU A 1 101 ? 19.277 -3.366 -6.752 1.00 85.19 101 LEU A C 1
ATOM 810 O O . LEU A 1 101 ? 19.273 -4.191 -7.669 1.00 85.19 101 LEU A O 1
ATOM 814 N N . ARG A 1 102 ? 19.931 -2.199 -6.843 1.00 84.75 102 ARG A N 1
ATOM 815 C CA . ARG A 1 102 ? 20.699 -1.741 -8.013 1.00 84.75 102 ARG A CA 1
ATOM 816 C C . ARG A 1 102 ? 19.934 -1.894 -9.332 1.00 84.75 102 ARG A C 1
ATOM 818 O O . ARG A 1 102 ? 20.473 -2.330 -10.346 1.00 84.75 102 ARG A O 1
ATOM 825 N N . ILE A 1 103 ? 18.650 -1.533 -9.332 1.00 84.12 103 ILE A N 1
ATOM 826 C CA . ILE A 1 103 ? 17.764 -1.762 -10.487 1.00 84.12 103 ILE A CA 1
ATOM 827 C C . ILE A 1 103 ? 18.243 -1.004 -11.734 1.00 84.12 103 ILE A C 1
ATOM 829 O O . ILE A 1 103 ? 18.120 -1.521 -12.844 1.00 84.12 103 ILE A O 1
ATOM 833 N N . ARG A 1 104 ? 18.853 0.178 -11.557 1.00 81.62 104 ARG A N 1
ATOM 834 C CA . ARG A 1 104 ? 19.400 0.984 -12.659 1.00 81.62 104 ARG A CA 1
ATOM 835 C C . ARG A 1 104 ? 20.479 0.249 -13.457 1.00 81.62 104 ARG A C 1
ATOM 837 O O . ARG A 1 104 ? 20.552 0.449 -14.661 1.00 81.62 104 ARG A O 1
ATOM 844 N N . ASP A 1 105 ? 21.268 -0.628 -12.834 1.00 78.06 105 ASP A N 1
ATOM 845 C CA . ASP A 1 105 ? 22.342 -1.350 -13.532 1.00 78.06 105 ASP A CA 1
ATOM 846 C C . ASP A 1 105 ? 21.820 -2.316 -14.599 1.00 78.06 105 ASP A C 1
ATOM 848 O O . ASP A 1 105 ? 22.551 -2.653 -15.529 1.00 78.06 105 ASP A O 1
ATOM 852 N N . ALA A 1 106 ? 20.562 -2.742 -14.475 1.00 75.62 106 ALA A N 1
ATOM 853 C CA . ALA A 1 106 ? 19.908 -3.622 -15.433 1.00 75.62 106 ALA A CA 1
ATOM 854 C C . ALA A 1 106 ? 19.329 -2.875 -16.639 1.00 75.62 106 ALA A C 1
ATOM 856 O O . ALA A 1 106 ? 18.995 -3.502 -17.638 1.00 75.62 106 ALA A O 1
ATOM 857 N N . MET A 1 107 ? 19.166 -1.559 -16.539 1.00 79.06 107 MET A N 1
ATOM 858 C CA . MET A 1 107 ? 18.523 -0.759 -17.569 1.00 79.06 107 MET A CA 1
ATOM 859 C C . MET A 1 107 ? 19.432 -0.653 -18.798 1.00 79.06 107 MET A C 1
ATOM 861 O O . MET A 1 107 ? 20.606 -0.299 -18.671 1.00 79.06 107 MET A O 1
ATOM 865 N N . GLN A 1 108 ? 18.899 -1.015 -19.967 1.00 75.56 108 GLN A N 1
ATOM 866 C CA . GLN A 1 108 ? 19.642 -1.024 -21.231 1.00 75.56 108 GLN A CA 1
ATOM 867 C C . GLN A 1 108 ? 19.356 0.235 -22.050 1.00 75.56 108 GLN A C 1
ATOM 869 O O . GLN A 1 108 ? 20.240 0.714 -22.756 1.00 75.56 108 GLN A O 1
ATOM 874 N N . HIS A 1 109 ? 18.146 0.781 -21.925 1.00 74.06 109 HIS A N 1
ATOM 875 C CA . HIS A 1 109 ? 17.736 2.014 -22.585 1.00 74.06 109 HIS A CA 1
ATOM 876 C C . HIS A 1 109 ? 17.979 3.236 -21.691 1.00 74.06 109 HIS A C 1
ATOM 878 O O . HIS A 1 109 ? 18.051 3.135 -20.469 1.00 74.06 109 HIS A O 1
ATOM 884 N N . ASP A 1 110 ? 18.077 4.422 -22.290 1.00 72.19 110 ASP A N 1
ATOM 885 C CA . ASP A 1 110 ? 18.280 5.665 -21.533 1.00 72.19 110 ASP A CA 1
ATOM 886 C C . ASP A 1 110 ? 17.018 6.101 -20.766 1.00 72.19 110 ASP A C 1
ATOM 888 O O . ASP A 1 110 ? 17.110 6.744 -19.714 1.00 72.19 110 ASP A O 1
ATOM 892 N N . ILE A 1 111 ? 15.845 5.703 -21.272 1.00 79.50 111 ILE A N 1
ATOM 893 C CA . ILE A 1 111 ? 14.512 6.033 -20.754 1.00 79.50 111 ILE A CA 1
ATOM 894 C C . ILE A 1 111 ? 13.845 4.757 -20.247 1.00 79.50 111 ILE A C 1
ATOM 896 O O . ILE A 1 111 ? 13.971 3.710 -20.877 1.00 79.50 111 ILE A O 1
ATOM 900 N N . ALA A 1 112 ? 13.152 4.839 -19.108 1.00 82.38 112 ALA A N 1
ATOM 901 C CA . ALA A 1 112 ? 12.495 3.688 -18.497 1.00 82.38 112 ALA A CA 1
ATOM 902 C C . ALA A 1 112 ? 11.405 3.140 -19.428 1.00 82.38 112 ALA A C 1
ATOM 904 O O . ALA A 1 112 ? 10.376 3.784 -19.626 1.00 82.38 112 ALA A O 1
ATOM 905 N N . THR A 1 113 ? 11.634 1.956 -19.996 1.00 86.00 113 THR A N 1
ATOM 906 C CA . THR A 1 113 ? 10.678 1.287 -20.886 1.00 86.00 113 THR A CA 1
ATOM 907 C C . THR A 1 113 ? 10.342 -0.110 -20.385 1.00 86.00 113 THR A C 1
ATOM 909 O O . THR A 1 113 ? 11.125 -0.742 -19.677 1.00 86.00 113 THR A O 1
ATOM 912 N N . TRP A 1 114 ? 9.172 -0.625 -20.759 1.00 85.19 114 TRP A N 1
ATOM 913 C CA . TRP A 1 114 ? 8.760 -1.990 -20.419 1.00 85.19 114 TRP A CA 1
ATOM 914 C C . TRP A 1 114 ? 9.652 -3.076 -21.038 1.00 85.19 114 TRP A C 1
ATOM 916 O O . TRP A 1 114 ? 9.699 -4.191 -20.523 1.00 85.19 114 TRP A O 1
ATOM 926 N N . HIS A 1 115 ? 10.378 -2.747 -22.113 1.00 83.62 115 HIS A N 1
ATOM 927 C CA . HIS A 1 115 ? 11.362 -3.634 -22.733 1.00 83.62 115 HIS A CA 1
ATOM 928 C C . HIS A 1 115 ? 12.605 -3.827 -21.858 1.00 83.62 115 HIS A C 1
ATOM 930 O O . HIS A 1 115 ? 13.358 -4.769 -22.085 1.00 83.62 115 HIS A O 1
ATOM 936 N N . ASP A 1 116 ? 12.849 -2.958 -20.872 1.00 83.62 116 ASP A N 1
ATOM 937 C CA . ASP A 1 116 ? 13.981 -3.116 -19.970 1.00 83.62 116 ASP A CA 1
ATOM 938 C C . ASP A 1 116 ? 13.716 -4.211 -18.923 1.00 83.62 116 ASP A C 1
ATOM 940 O O . ASP A 1 116 ? 12.636 -4.276 -18.327 1.00 83.62 116 ASP A O 1
ATOM 944 N N . PRO A 1 117 ? 14.743 -4.993 -18.539 1.00 84.56 117 PRO A N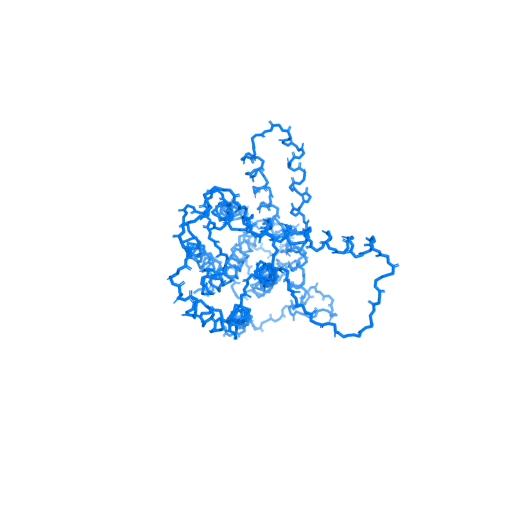 1
ATOM 945 C CA . PRO A 1 117 ? 14.629 -5.950 -17.432 1.00 84.56 117 PRO A CA 1
ATOM 946 C C . PRO A 1 117 ? 14.339 -5.242 -16.100 1.00 84.56 117 PRO A C 1
ATOM 948 O O . PRO A 1 117 ? 13.870 -5.863 -15.145 1.00 84.56 117 PRO A O 1
ATOM 951 N N . ALA A 1 118 ? 14.621 -3.936 -16.025 1.00 87.75 118 ALA A N 1
ATOM 952 C CA . ALA A 1 118 ? 14.284 -3.084 -14.896 1.00 87.75 118 ALA A CA 1
ATOM 953 C C . ALA A 1 118 ? 12.773 -3.075 -14.621 1.00 87.75 118 ALA A C 1
ATOM 955 O O . ALA A 1 118 ? 12.391 -3.139 -13.453 1.00 87.75 118 ALA A O 1
ATOM 956 N N . PHE A 1 119 ? 11.927 -3.088 -15.658 1.00 90.38 119 PHE A N 1
ATOM 957 C CA . PHE A 1 119 ? 10.472 -3.130 -15.499 1.00 90.38 119 PHE A CA 1
ATOM 958 C C . PHE A 1 119 ? 10.030 -4.395 -14.757 1.00 90.38 119 PHE A C 1
ATOM 960 O O . PHE A 1 119 ? 9.329 -4.315 -13.748 1.00 90.38 119 PHE A O 1
ATOM 967 N N . TYR A 1 120 ? 10.530 -5.561 -15.179 1.00 89.50 120 TYR A N 1
ATOM 968 C CA . TYR A 1 120 ? 10.242 -6.834 -14.513 1.00 89.50 120 TYR A CA 1
ATOM 969 C C . TYR A 1 120 ? 10.702 -6.837 -13.048 1.00 89.50 120 TYR A C 1
ATOM 971 O O . TYR A 1 120 ? 9.968 -7.276 -12.164 1.00 89.50 120 TYR A O 1
ATOM 979 N N . ARG A 1 121 ? 11.901 -6.312 -12.757 1.00 90.06 121 ARG A N 1
ATOM 980 C CA . ARG A 1 121 ? 12.421 -6.227 -11.379 1.00 90.06 121 ARG A CA 1
ATOM 981 C C . ARG A 1 121 ? 11.547 -5.334 -10.500 1.00 90.06 121 ARG A C 1
ATOM 983 O O . ARG A 1 121 ? 11.168 -5.740 -9.404 1.00 90.06 121 ARG A O 1
ATOM 990 N N . VAL A 1 122 ? 11.196 -4.147 -10.991 1.00 93.06 122 VAL A N 1
ATOM 991 C CA . VAL A 1 122 ? 10.311 -3.199 -10.300 1.00 93.06 122 VAL A CA 1
ATOM 992 C C . VAL A 1 122 ? 8.936 -3.808 -10.058 1.00 93.06 122 VAL A C 1
ATOM 994 O O . VAL A 1 122 ? 8.376 -3.622 -8.980 1.00 93.06 122 VAL A O 1
ATOM 997 N N . TRP A 1 123 ? 8.404 -4.566 -11.016 1.00 94.44 123 TRP A N 1
ATOM 998 C CA . TRP A 1 123 ? 7.121 -5.242 -10.865 1.00 94.44 123 TRP A CA 1
ATOM 999 C C . TRP A 1 123 ? 7.110 -6.178 -9.652 1.00 94.44 123 TRP A C 1
ATOM 1001 O O . TRP A 1 123 ? 6.192 -6.140 -8.836 1.00 94.44 123 TRP A O 1
ATOM 1011 N N . TRP A 1 124 ? 8.170 -6.967 -9.465 1.00 93.31 124 TRP A N 1
ATOM 1012 C CA . TRP A 1 124 ? 8.297 -7.843 -8.297 1.00 93.31 124 TRP A CA 1
ATOM 1013 C C . TRP A 1 124 ? 8.535 -7.093 -6.988 1.00 93.31 124 TRP A C 1
ATOM 1015 O O . TRP A 1 124 ? 8.032 -7.523 -5.950 1.00 93.31 124 TRP A O 1
ATOM 1025 N N . VAL A 1 125 ? 9.238 -5.957 -7.021 1.00 94.75 125 VAL A N 1
ATOM 1026 C CA . VAL A 1 125 ? 9.337 -5.055 -5.860 1.00 94.75 125 VAL A CA 1
ATOM 1027 C C . VAL A 1 125 ? 7.950 -4.540 -5.471 1.00 94.75 125 VAL A C 1
ATOM 1029 O O . VAL A 1 125 ? 7.581 -4.595 -4.298 1.00 94.75 125 VAL A O 1
ATOM 1032 N N . ALA A 1 126 ? 7.164 -4.091 -6.449 1.00 95.50 126 ALA A N 1
ATOM 1033 C CA . ALA A 1 126 ? 5.810 -3.595 -6.245 1.00 95.50 126 ALA A CA 1
ATOM 1034 C C . ALA A 1 126 ? 4.892 -4.682 -5.663 1.00 95.50 126 ALA A C 1
ATOM 1036 O O . ALA A 1 126 ? 4.196 -4.437 -4.677 1.00 95.50 126 ALA A O 1
ATOM 1037 N N . LEU A 1 127 ? 4.965 -5.904 -6.200 1.00 94.81 127 LEU A N 1
ATOM 1038 C CA . LEU A 1 127 ? 4.228 -7.055 -5.678 1.00 94.81 127 LEU A CA 1
ATOM 1039 C C . LEU A 1 127 ? 4.653 -7.436 -4.259 1.00 94.81 127 LEU A C 1
ATOM 1041 O O . LEU A 1 127 ? 3.786 -7.741 -3.445 1.00 94.81 127 LEU A O 1
ATOM 1045 N N . GLY A 1 128 ? 5.949 -7.395 -3.935 1.00 94.38 128 GLY A N 1
ATOM 1046 C CA . GLY A 1 128 ? 6.437 -7.623 -2.570 1.00 94.38 128 GLY A CA 1
ATOM 1047 C C . GLY A 1 128 ? 5.832 -6.643 -1.571 1.00 94.38 128 GLY A C 1
ATOM 1048 O O . GLY A 1 128 ? 5.287 -7.053 -0.548 1.00 94.38 128 GLY A O 1
ATOM 1049 N N . TRP A 1 129 ? 5.832 -5.357 -1.925 1.00 95.69 129 TRP A N 1
ATOM 1050 C CA . TRP A 1 129 ? 5.245 -4.309 -1.093 1.00 95.69 129 TRP A CA 1
ATOM 1051 C C . TRP A 1 129 ? 3.736 -4.509 -0.914 1.00 95.69 129 TRP A C 1
ATOM 1053 O O . TRP A 1 129 ? 3.236 -4.502 0.206 1.00 95.69 129 TRP A O 1
ATOM 1063 N N . ALA A 1 130 ? 3.008 -4.722 -2.016 1.00 95.75 130 ALA A N 1
ATOM 1064 C CA . ALA A 1 130 ? 1.560 -4.926 -2.008 1.00 95.75 130 ALA A CA 1
ATOM 1065 C C . ALA A 1 130 ? 1.138 -6.201 -1.258 1.00 95.75 130 ALA A C 1
ATOM 1067 O O . ALA A 1 130 ? 0.130 -6.197 -0.558 1.00 95.75 130 ALA A O 1
ATOM 1068 N N . THR A 1 131 ? 1.905 -7.288 -1.368 1.00 94.88 131 THR A N 1
ATOM 1069 C CA . THR A 1 131 ? 1.553 -8.568 -0.737 1.00 94.88 131 THR A CA 1
ATOM 1070 C C . THR A 1 131 ? 1.578 -8.466 0.783 1.00 94.88 131 THR A C 1
ATOM 1072 O O . THR A 1 131 ? 0.633 -8.910 1.433 1.00 94.88 131 THR A O 1
ATOM 1075 N N . ILE A 1 132 ? 2.626 -7.869 1.360 1.00 95.62 132 ILE A N 1
ATOM 1076 C CA . ILE A 1 132 ? 2.703 -7.709 2.816 1.00 95.62 132 ILE A CA 1
ATOM 1077 C C . ILE A 1 132 ? 1.667 -6.698 3.316 1.00 95.62 132 ILE A C 1
ATOM 1079 O O . ILE A 1 132 ? 1.014 -6.964 4.325 1.00 95.62 132 ILE A O 1
ATOM 1083 N N . ASP A 1 133 ? 1.453 -5.599 2.585 1.00 94.00 133 ASP A N 1
ATOM 1084 C CA . ASP A 1 133 ? 0.428 -4.598 2.910 1.00 94.00 133 ASP A CA 1
ATOM 1085 C C . ASP A 1 133 ? -0.961 -5.235 3.060 1.00 94.00 133 ASP A C 1
ATOM 1087 O O . ASP A 1 133 ? -1.663 -5.053 4.058 1.00 94.00 133 ASP A O 1
ATOM 1091 N N . VAL A 1 134 ? -1.318 -6.088 2.101 1.00 94.31 134 VAL A N 1
ATOM 1092 C CA . VAL A 1 134 ? -2.584 -6.820 2.095 1.00 94.31 134 VAL A CA 1
ATOM 1093 C C . VAL A 1 134 ? -2.616 -7.908 3.153 1.00 94.31 134 VAL A C 1
ATOM 1095 O O . VAL A 1 134 ? -3.647 -8.074 3.797 1.00 94.31 134 VAL A O 1
ATOM 1098 N N . ALA A 1 135 ? -1.523 -8.644 3.363 1.00 94.06 135 ALA A N 1
ATOM 1099 C CA . ALA A 1 135 ? -1.463 -9.696 4.373 1.00 94.06 135 ALA A CA 1
ATOM 1100 C C . ALA A 1 135 ? -1.704 -9.131 5.780 1.00 94.06 135 ALA A C 1
ATOM 1102 O O . ALA A 1 135 ? -2.552 -9.645 6.513 1.00 94.06 135 ALA A O 1
ATOM 1103 N N . VAL A 1 136 ? -1.025 -8.034 6.132 1.00 94.00 136 VAL A N 1
ATOM 1104 C CA . VAL A 1 136 ? -1.238 -7.351 7.415 1.00 94.00 136 VAL A CA 1
ATOM 1105 C C . VAL A 1 136 ? -2.624 -6.727 7.477 1.00 94.00 136 VAL A C 1
ATOM 1107 O O . VAL A 1 136 ? -3.295 -6.834 8.499 1.00 94.00 136 VAL A O 1
ATOM 1110 N N . GLY A 1 137 ? -3.105 -6.148 6.380 1.00 90.44 137 GLY A N 1
ATOM 1111 C CA . GLY A 1 137 ? -4.458 -5.621 6.308 1.00 90.44 137 GLY A CA 1
ATOM 1112 C C . GLY A 1 137 ? -5.542 -6.681 6.544 1.00 90.44 137 GLY A C 1
ATOM 1113 O O . GLY A 1 137 ? -6.481 -6.453 7.304 1.00 90.44 137 GLY A O 1
ATOM 1114 N N . ILE A 1 138 ? -5.410 -7.859 5.931 1.00 91.19 138 ILE A N 1
ATOM 1115 C CA . ILE A 1 138 ? -6.309 -9.000 6.139 1.00 91.19 138 ILE A CA 1
ATOM 1116 C C . ILE A 1 138 ? -6.230 -9.469 7.592 1.00 91.19 138 ILE A C 1
ATOM 1118 O O . ILE A 1 138 ? -7.273 -9.662 8.216 1.00 91.19 138 ILE A O 1
ATOM 1122 N N . TRP A 1 139 ? -5.020 -9.612 8.140 1.00 92.75 139 TRP A N 1
ATOM 1123 C CA . TRP A 1 139 ? -4.815 -9.976 9.542 1.00 92.75 139 TRP A CA 1
ATOM 1124 C C . TRP A 1 139 ? -5.537 -9.006 10.486 1.00 92.75 139 TRP A C 1
ATOM 1126 O O . TRP A 1 139 ? -6.342 -9.439 11.307 1.00 92.75 139 TRP A O 1
ATOM 1136 N N . GLN A 1 140 ? -5.332 -7.699 10.302 1.00 89.31 140 GLN A N 1
ATOM 1137 C CA . GLN A 1 140 ? -5.990 -6.645 11.080 1.00 89.31 140 GLN A CA 1
ATOM 1138 C C . GLN A 1 140 ? -7.521 -6.680 10.945 1.00 89.31 140 GLN A C 1
ATOM 1140 O O . GLN A 1 140 ? -8.240 -6.475 11.921 1.00 89.31 140 GLN A O 1
ATOM 1145 N N . SER A 1 141 ? -8.050 -6.970 9.753 1.00 85.62 141 SER A N 1
ATOM 1146 C CA . SER A 1 141 ? -9.497 -7.133 9.571 1.00 85.62 141 SER A CA 1
ATOM 1147 C C . SER A 1 141 ? -10.042 -8.344 10.328 1.00 85.62 141 SER A C 1
ATOM 1149 O O . SER A 1 141 ? -11.112 -8.255 10.925 1.00 85.62 141 SER A O 1
ATOM 1151 N N . TYR A 1 142 ? -9.320 -9.467 10.347 1.00 87.75 142 TYR A N 1
ATOM 1152 C CA . TYR A 1 142 ? -9.744 -10.642 11.108 1.00 87.75 142 TYR A CA 1
ATOM 1153 C C . TYR A 1 142 ? -9.695 -10.407 12.616 1.00 87.75 142 TYR A C 1
ATOM 1155 O O . TYR A 1 142 ? -10.618 -10.837 13.304 1.00 87.75 142 TYR A O 1
ATOM 1163 N N . THR A 1 143 ? -8.687 -9.697 13.130 1.00 86.75 143 THR A N 1
ATOM 1164 C CA . THR A 1 143 ? -8.638 -9.341 14.557 1.00 86.75 143 THR A CA 1
ATOM 1165 C C . THR A 1 143 ? -9.802 -8.427 14.943 1.00 86.75 143 THR A C 1
ATOM 1167 O O . THR A 1 143 ? -10.441 -8.663 15.962 1.00 86.75 143 THR A O 1
ATOM 1170 N N . GLN A 1 144 ? -10.161 -7.459 14.089 1.00 83.44 144 GLN A N 1
ATOM 1171 C CA . GLN A 1 144 ? -11.327 -6.591 14.313 1.00 83.44 144 GLN A CA 1
ATOM 1172 C C . GLN A 1 144 ? -12.649 -7.369 14.331 1.00 83.44 144 GLN A C 1
ATOM 1174 O O . GLN A 1 144 ? -13.527 -7.069 15.132 1.00 83.44 144 GLN A O 1
ATOM 1179 N N . ILE A 1 145 ? -12.804 -8.382 13.474 1.00 81.88 145 ILE A N 1
ATOM 1180 C CA . ILE A 1 145 ? -14.007 -9.231 13.454 1.00 81.88 145 ILE A CA 1
ATOM 1181 C C . ILE A 1 145 ? -14.029 -10.187 14.653 1.00 81.88 145 ILE A C 1
ATOM 1183 O O . ILE A 1 145 ? -15.094 -10.431 15.220 1.00 81.88 145 ILE A O 1
ATOM 1187 N N . ALA A 1 146 ? -12.873 -10.720 15.062 1.00 82.44 146 ALA A N 1
ATOM 1188 C CA . ALA A 1 146 ? -12.762 -11.631 16.201 1.00 82.44 146 ALA A CA 1
ATOM 1189 C C . ALA A 1 146 ? -13.275 -11.000 17.504 1.00 82.44 146 ALA A C 1
ATOM 1191 O O . ALA A 1 146 ? -13.842 -11.709 18.334 1.00 82.44 146 ALA A O 1
ATOM 1192 N N . LEU A 1 147 ? -13.186 -9.674 17.626 1.00 78.50 147 LEU A N 1
ATOM 1193 C CA . LEU A 1 147 ? -13.731 -8.903 18.743 1.00 78.50 147 LEU A CA 1
ATOM 1194 C C . LEU A 1 147 ? -15.256 -9.055 18.911 1.00 78.50 147 LEU A C 1
ATOM 1196 O O . LEU A 1 147 ? -15.790 -8.954 20.011 1.00 78.50 147 LEU A O 1
ATOM 1200 N N . TYR A 1 148 ? -15.970 -9.377 17.829 1.00 73.56 148 TYR A N 1
ATOM 1201 C CA . TYR A 1 148 ? -17.419 -9.595 17.837 1.00 73.56 148 TYR A CA 1
ATOM 1202 C C . TYR A 1 148 ? -17.807 -11.058 18.088 1.00 73.56 148 TYR A C 1
ATOM 1204 O O . TYR A 1 148 ? -18.995 -11.354 18.234 1.00 73.56 148 TYR A O 1
ATOM 1212 N N . ARG A 1 149 ? -16.840 -11.985 18.178 1.00 72.50 149 ARG A N 1
ATOM 1213 C CA . ARG A 1 149 ? -17.096 -13.427 18.343 1.00 72.50 149 ARG A CA 1
ATOM 1214 C C . ARG A 1 149 ? -17.916 -13.746 19.594 1.00 72.50 149 ARG A C 1
ATOM 1216 O O . ARG A 1 149 ? -18.731 -14.659 19.556 1.00 72.50 149 ARG A O 1
ATOM 1223 N N . ASN A 1 150 ? -17.719 -12.986 20.670 1.00 64.69 150 ASN A N 1
ATOM 1224 C CA . ASN A 1 150 ? -18.401 -13.202 21.948 1.00 64.69 150 ASN A CA 1
ATOM 1225 C C . ASN A 1 150 ? -19.823 -12.609 21.985 1.00 64.69 150 ASN A C 1
ATOM 1227 O O . ASN A 1 150 ? -20.598 -12.944 22.874 1.00 64.69 150 ASN A O 1
ATOM 1231 N N . VAL A 1 151 ? -20.172 -11.747 21.021 1.00 61.47 151 VAL A N 1
ATOM 1232 C CA . VAL A 1 151 ? -21.484 -11.077 20.933 1.00 61.47 151 VAL A CA 1
ATOM 1233 C C . VAL A 1 151 ? -22.345 -11.653 19.805 1.00 61.47 151 VAL A C 1
ATOM 1235 O O . VAL A 1 151 ? -23.572 -11.577 19.855 1.00 61.47 151 VAL A O 1
ATOM 1238 N N . MET A 1 152 ? -21.732 -12.262 18.787 1.00 56.88 152 MET A N 1
ATOM 1239 C CA . MET A 1 152 ? -22.469 -12.985 17.755 1.00 56.88 152 MET A CA 1
ATOM 1240 C C . MET A 1 152 ? -23.126 -14.229 18.355 1.00 56.88 152 MET A C 1
ATOM 1242 O O . MET A 1 152 ? -22.459 -15.201 18.706 1.00 56.88 152 MET A O 1
ATOM 1246 N N . VAL A 1 153 ? -24.455 -14.211 18.440 1.00 53.78 153 VAL A N 1
ATOM 1247 C CA . VAL A 1 153 ? -25.244 -15.413 18.713 1.00 53.78 153 VAL A CA 1
ATOM 1248 C C . VAL A 1 153 ? -25.021 -16.381 17.541 1.00 53.78 153 VAL A C 1
ATOM 1250 O O . VAL A 1 153 ? -25.267 -15.985 16.400 1.00 53.78 153 VAL A O 1
ATOM 1253 N N . PRO A 1 154 ? -24.547 -17.621 17.777 1.00 58.81 154 PRO A N 1
ATOM 1254 C CA . PRO A 1 154 ? -24.415 -18.622 16.721 1.00 58.81 154 PRO A CA 1
ATOM 1255 C C . PRO A 1 154 ? -25.741 -18.775 15.969 1.00 58.81 154 PRO A C 1
ATOM 1257 O O . PRO A 1 154 ? -26.788 -18.821 16.616 1.00 58.81 154 PRO A O 1
ATOM 1260 N N . GLU A 1 155 ? -25.715 -18.868 14.634 1.00 55.59 155 GLU A N 1
ATOM 1261 C CA . GLU A 1 155 ? -26.935 -18.944 13.805 1.00 55.59 155 GLU A CA 1
ATOM 1262 C C . GLU A 1 155 ? -27.875 -20.084 14.242 1.00 55.59 155 GLU A C 1
ATOM 1264 O O . GLU A 1 155 ? -29.091 -19.924 14.201 1.00 55.59 155 GLU A O 1
ATOM 1269 N N . ASP A 1 156 ? -27.331 -21.168 14.804 1.00 58.53 156 ASP A N 1
ATOM 1270 C CA . ASP A 1 156 ? -28.090 -22.299 15.360 1.00 58.53 156 ASP A CA 1
ATOM 1271 C C . ASP A 1 156 ? -28.944 -21.936 16.595 1.00 58.53 156 ASP A C 1
ATOM 1273 O O . ASP A 1 156 ? -29.929 -22.608 16.906 1.00 58.53 156 ASP A O 1
ATOM 1277 N N . ARG A 1 157 ? -28.581 -20.865 17.315 1.00 54.44 157 ARG A N 1
ATOM 1278 C CA . ARG A 1 157 ? -29.291 -20.353 18.501 1.00 54.44 157 ARG A CA 1
ATOM 1279 C C . ARG A 1 157 ? -30.230 -19.191 18.187 1.00 54.44 157 ARG A C 1
ATOM 1281 O O . ARG A 1 157 ? -31.093 -18.885 19.003 1.00 54.44 157 ARG A O 1
ATOM 1288 N N . VAL A 1 158 ? -30.121 -18.573 17.012 1.00 57.94 158 VAL A N 1
ATOM 1289 C CA . VAL A 1 158 ? -31.043 -17.521 16.552 1.00 57.94 158 VAL A CA 1
ATOM 1290 C C . VAL A 1 158 ? -32.505 -18.000 16.512 1.00 57.94 158 VAL A C 1
ATOM 1292 O O . VAL A 1 158 ? -33.350 -17.296 17.068 1.00 57.94 158 VAL A O 1
ATOM 1295 N N . PRO A 1 159 ? -32.849 -19.191 15.969 1.00 57.88 159 PRO A N 1
ATOM 1296 C CA . PRO A 1 159 ? -34.228 -19.677 16.019 1.00 57.88 159 PRO A CA 1
ATOM 1297 C C . PRO A 1 159 ? -34.683 -20.017 17.445 1.00 57.88 159 PRO A C 1
ATOM 1299 O O . PRO A 1 159 ? -35.864 -19.881 17.738 1.00 57.88 159 PRO A O 1
ATOM 1302 N N . GLN A 1 160 ? -33.772 -20.394 18.350 1.00 58.78 160 GLN A N 1
ATOM 1303 C CA . GLN A 1 160 ? -34.102 -20.695 19.750 1.00 58.78 160 GLN A CA 1
ATOM 1304 C C . GLN A 1 160 ? -34.390 -19.424 20.559 1.00 58.78 160 GLN A C 1
ATOM 1306 O O . GLN A 1 160 ? -35.347 -19.396 21.321 1.00 58.78 160 GLN A O 1
ATOM 1311 N N . VAL A 1 161 ? -33.620 -18.352 20.352 1.00 59.72 161 VAL A N 1
ATOM 1312 C CA . VAL A 1 161 ? -33.852 -17.048 21.000 1.00 59.72 161 VAL A CA 1
ATOM 1313 C C . VAL A 1 161 ? -35.119 -16.381 20.455 1.00 59.72 161 VAL A C 1
ATOM 1315 O O . VAL A 1 161 ? -35.895 -15.815 21.222 1.00 59.72 161 VAL A O 1
ATOM 1318 N N . LEU A 1 162 ? -35.375 -16.489 19.146 1.00 61.16 162 LEU A N 1
ATOM 1319 C CA . LEU A 1 162 ? -36.620 -16.005 18.540 1.00 61.16 162 LEU A CA 1
ATOM 1320 C C . LEU A 1 162 ? -37.841 -16.827 18.988 1.00 61.16 162 LEU A C 1
ATOM 1322 O O . LEU A 1 162 ? -38.898 -16.248 19.226 1.00 61.16 162 LEU A O 1
ATOM 1326 N N . ALA A 1 163 ? -37.698 -18.145 19.165 1.00 60.66 163 ALA A N 1
ATOM 1327 C CA . ALA A 1 163 ? -38.748 -18.990 19.735 1.00 60.66 163 ALA A CA 1
ATOM 1328 C C . ALA A 1 163 ? -39.012 -18.654 21.215 1.00 60.66 163 ALA A C 1
ATOM 1330 O O . ALA A 1 163 ? -40.161 -18.477 21.606 1.00 60.66 163 ALA A O 1
ATOM 1331 N N . GLN A 1 164 ? -37.961 -18.452 22.015 1.00 56.00 164 GLN A N 1
ATOM 1332 C CA . GLN A 1 164 ? -38.067 -18.097 23.435 1.00 56.00 164 GLN A CA 1
ATOM 1333 C C . GLN A 1 164 ? -38.684 -16.702 23.654 1.00 56.00 164 GLN A C 1
ATOM 1335 O O . GLN A 1 164 ? -39.421 -16.497 24.616 1.00 56.00 164 GLN A O 1
ATOM 1340 N N . GLY A 1 165 ? -38.446 -15.752 22.743 1.00 50.16 165 GLY A N 1
ATOM 1341 C CA . GLY A 1 165 ? -39.110 -14.443 22.743 1.00 50.16 165 GLY A CA 1
ATOM 1342 C C . GLY A 1 165 ? -40.573 -14.479 22.279 1.00 50.16 165 GLY A C 1
ATOM 1343 O O . GLY A 1 165 ? -41.352 -13.606 22.654 1.00 50.16 165 GLY A O 1
ATOM 1344 N N . SER A 1 166 ? -40.967 -15.489 21.497 1.00 49.88 166 SER A N 1
ATOM 1345 C CA . SER A 1 166 ? -42.342 -15.652 21.008 1.00 49.88 166 SER A CA 1
ATOM 1346 C C . SER A 1 166 ? -43.253 -16.407 21.985 1.00 49.88 166 SER A C 1
ATOM 1348 O O . SER A 1 166 ? -44.471 -16.273 21.888 1.00 49.88 166 SER A O 1
ATOM 1350 N N . GLU A 1 167 ? -42.699 -17.176 22.928 1.00 49.25 167 GLU A N 1
ATOM 1351 C CA . GLU A 1 167 ? -43.466 -17.938 23.931 1.00 49.25 167 GLU A CA 1
ATOM 1352 C C . GLU A 1 167 ? -43.722 -17.163 25.244 1.00 49.25 167 GLU A C 1
ATOM 1354 O O . GLU A 1 167 ? -44.515 -17.597 26.075 1.00 49.25 167 GLU A O 1
ATOM 1359 N N . GLY A 1 168 ? -43.126 -15.976 25.423 1.00 45.62 168 GLY A N 1
ATOM 1360 C CA . GLY A 1 168 ? -43.272 -15.128 26.621 1.00 45.62 168 GLY A CA 1
ATOM 1361 C C . GLY A 1 168 ? -44.501 -14.205 26.651 1.00 45.62 168 GLY A C 1
ATOM 1362 O O . GLY A 1 168 ? -44.572 -13.293 27.475 1.00 45.62 168 GLY A O 1
ATOM 1363 N N . GLY A 1 169 ? -45.468 -14.397 25.752 1.00 39.66 169 GLY A N 1
ATOM 1364 C CA . GLY A 1 169 ? -46.694 -13.602 25.680 1.00 39.66 169 GLY A CA 1
ATOM 1365 C C . GLY A 1 169 ? -47.754 -14.027 26.699 1.00 39.66 169 GLY A C 1
ATOM 1366 O O . GLY A 1 169 ? -48.777 -14.576 26.306 1.00 39.66 169 GLY A O 1
ATOM 1367 N N . SER A 1 170 ? -47.553 -13.740 27.990 1.00 33.12 170 SER A N 1
ATOM 1368 C CA . SER A 1 170 ? -48.639 -13.753 28.985 1.00 33.12 170 SER A CA 1
ATOM 1369 C C . SER A 1 170 ? -48.702 -12.424 29.739 1.00 33.12 170 SER A C 1
ATOM 1371 O O . SER A 1 170 ? -47.995 -12.189 30.718 1.00 33.12 170 SER A O 1
ATOM 1373 N N . MET A 1 171 ? -49.589 -11.549 29.256 1.00 43.22 171 MET A N 1
ATOM 1374 C CA . MET A 1 171 ? -50.092 -10.348 29.928 1.00 43.22 171 MET A CA 1
ATOM 1375 C C . MET A 1 171 ? -50.742 -10.713 31.271 1.00 43.22 171 MET A C 1
ATOM 1377 O O . MET A 1 171 ? -51.923 -11.018 31.294 1.00 43.22 171 MET A O 1
ATOM 1381 N N . THR A 1 172 ? -50.003 -10.642 32.376 1.00 34.69 172 THR A N 1
ATOM 1382 C CA . THR A 1 172 ? -50.516 -10.348 33.733 1.00 34.69 172 THR A CA 1
ATOM 1383 C C . THR A 1 172 ? -49.317 -10.243 34.672 1.00 34.69 172 THR A C 1
ATOM 1385 O O . THR A 1 172 ? -48.891 -11.258 35.206 1.00 34.69 172 THR A O 1
ATOM 1388 N N . ASN A 1 173 ? -48.718 -9.053 34.778 1.00 32.31 173 ASN A N 1
ATOM 1389 C CA . ASN A 1 173 ? -47.946 -8.544 35.938 1.00 32.31 173 ASN A CA 1
ATOM 1390 C C . ASN A 1 173 ? -47.355 -7.140 35.660 1.00 32.31 173 ASN A C 1
ATOM 1392 O O . ASN A 1 173 ? -46.391 -6.709 36.284 1.00 32.31 173 ASN A O 1
ATOM 1396 N N . LEU A 1 174 ? -47.949 -6.391 34.726 1.00 37.09 174 LEU A N 1
ATOM 1397 C CA . LEU A 1 174 ? -47.690 -4.966 34.551 1.00 37.09 174 LEU A CA 1
ATOM 1398 C C . LEU A 1 174 ? -48.541 -4.213 35.568 1.00 37.09 174 LEU A C 1
ATOM 1400 O O . LEU A 1 174 ? -49.675 -3.908 35.233 1.00 37.09 174 LEU A O 1
ATOM 1404 N N . LEU A 1 175 ? -48.044 -4.004 36.791 1.00 40.03 175 LEU A N 1
ATOM 1405 C CA . LEU A 1 175 ? -48.348 -2.855 37.669 1.00 40.03 175 LEU A CA 1
ATOM 1406 C C . LEU A 1 175 ? -47.735 -3.076 39.071 1.00 40.03 175 LEU A C 1
ATOM 1408 O O . LEU A 1 175 ? -48.463 -3.223 40.047 1.00 40.03 175 LEU A O 1
ATOM 1412 N N . SER A 1 176 ? -46.400 -3.096 39.177 1.00 32.81 176 SER A N 1
ATOM 1413 C CA . SER A 1 176 ? -45.680 -2.737 40.417 1.00 32.81 176 SER A CA 1
ATOM 1414 C C . SER A 1 176 ? -44.166 -2.884 40.243 1.00 32.81 176 SER A C 1
ATOM 1416 O O . SER A 1 176 ? -43.650 -3.988 40.394 1.00 32.81 176 SER A O 1
ATOM 1418 N N . ALA A 1 177 ? -43.490 -1.779 39.923 1.00 34.38 177 ALA A N 1
ATOM 1419 C CA . ALA A 1 177 ? -42.169 -1.360 40.421 1.00 34.38 177 ALA A CA 1
ATOM 1420 C C . ALA A 1 177 ? -41.545 -0.407 39.394 1.00 34.38 177 ALA A C 1
ATOM 1422 O O . ALA A 1 177 ? -40.991 -0.813 38.377 1.00 34.38 177 ALA A O 1
ATOM 1423 N N . ASP A 1 178 ? -41.743 0.874 39.668 1.00 32.03 178 ASP A N 1
ATOM 1424 C CA . ASP A 1 178 ? -41.138 2.009 38.994 1.00 32.03 178 ASP A CA 1
ATOM 1425 C C . ASP A 1 178 ? -39.694 2.201 39.502 1.00 32.03 178 ASP A C 1
ATOM 1427 O O . ASP A 1 178 ? -39.432 1.981 40.684 1.00 32.03 178 ASP A O 1
ATOM 1431 N N . LEU A 1 179 ? -38.837 2.701 38.606 1.00 35.53 179 LEU A N 1
ATOM 1432 C CA . LEU A 1 179 ? -37.493 3.277 38.786 1.00 35.53 179 LEU A CA 1
ATOM 1433 C C . LEU A 1 179 ? -36.284 2.391 39.169 1.00 35.53 179 LEU A C 1
ATOM 1435 O O . LEU A 1 179 ? -36.241 1.738 40.201 1.00 35.53 179 LEU A O 1
ATOM 1439 N N . GLU A 1 180 ? -35.241 2.568 38.345 1.00 38.03 180 GLU A N 1
ATOM 1440 C CA . GLU A 1 180 ? -33.825 2.215 38.542 1.00 38.03 180 GLU A CA 1
ATOM 1441 C C . GLU A 1 180 ? -33.497 0.734 38.754 1.00 38.03 180 GLU A C 1
ATOM 1443 O O . GLU A 1 180 ? -33.267 0.287 39.871 1.00 38.03 180 GLU A O 1
ATOM 1448 N N . GLU A 1 181 ? -33.278 -0.003 37.660 1.00 34.34 181 GLU A N 1
ATOM 1449 C CA . GLU A 1 181 ? -32.317 -1.102 37.740 1.00 34.34 181 GLU A CA 1
ATOM 1450 C C . GLU A 1 181 ? -31.543 -1.293 36.435 1.00 34.34 181 GLU A C 1
ATOM 1452 O O . GLU A 1 181 ? -32.088 -1.452 35.343 1.00 34.34 181 GLU A O 1
ATOM 1457 N N . ALA A 1 182 ? -30.232 -1.176 36.615 1.00 36.31 182 ALA A N 1
ATOM 1458 C CA . ALA A 1 182 ? -29.129 -1.449 35.722 1.00 36.31 182 ALA A CA 1
ATOM 1459 C C . ALA A 1 182 ? -29.395 -2.510 34.644 1.00 36.31 182 ALA A C 1
ATOM 1461 O O . ALA A 1 182 ? -29.964 -3.570 34.892 1.00 36.31 182 ALA A O 1
ATOM 1462 N N . VAL A 1 183 ? -28.826 -2.257 33.462 1.00 39.03 183 VAL A N 1
ATOM 1463 C CA . VAL A 1 183 ? -28.406 -3.303 32.522 1.00 39.03 183 VAL A CA 1
ATOM 1464 C C . VAL A 1 183 ? -27.787 -4.450 33.337 1.00 39.03 183 VAL A C 1
ATOM 1466 O O . VAL A 1 183 ? -26.756 -4.228 33.978 1.00 39.03 183 VAL A O 1
ATOM 1469 N N . PRO A 1 184 ? -28.386 -5.652 33.368 1.00 35.94 184 PRO A N 1
ATOM 1470 C CA . PRO A 1 184 ? -27.848 -6.737 34.163 1.00 35.94 184 PRO A CA 1
ATOM 1471 C C . PRO A 1 184 ? -26.592 -7.256 33.462 1.00 35.94 184 PRO A C 1
ATOM 1473 O O . PRO A 1 184 ? -26.650 -8.077 32.546 1.00 35.94 184 PRO A O 1
ATOM 1476 N N . LEU A 1 185 ? -25.432 -6.772 33.900 1.00 37.28 185 LEU A N 1
ATOM 1477 C CA . LEU A 1 185 ? -24.143 -7.424 33.701 1.00 37.28 185 LEU A CA 1
ATOM 1478 C C . LEU A 1 185 ? -24.123 -8.707 34.547 1.00 37.28 185 LEU A C 1
ATOM 1480 O O . LEU A 1 185 ? -23.506 -8.729 35.601 1.00 37.28 185 LEU A O 1
ATOM 1484 N N . SER A 1 186 ? -24.882 -9.733 34.146 1.00 39.31 186 SER A N 1
ATOM 1485 C CA . SER A 1 186 ? -24.664 -11.157 34.465 1.00 39.31 186 SER A CA 1
ATOM 1486 C C . SER A 1 186 ? -25.909 -11.981 34.104 1.00 39.31 186 SER A C 1
ATOM 1488 O O . SER A 1 186 ? -26.923 -11.904 34.801 1.00 39.31 186 SER A O 1
ATOM 1490 N N . PRO A 1 187 ? -25.858 -12.857 33.088 1.00 45.84 187 PRO A N 1
ATOM 1491 C CA . PRO A 1 187 ? -26.662 -14.060 33.094 1.00 45.84 187 PRO A CA 1
ATOM 1492 C C . PRO A 1 187 ? -25.895 -15.114 33.897 1.00 45.84 187 PRO A C 1
ATOM 1494 O O . PRO A 1 187 ? -24.957 -15.744 33.406 1.00 45.84 187 PRO A O 1
ATOM 1497 N N . ARG A 1 188 ? -26.301 -15.307 35.154 1.00 44.09 188 ARG A N 1
ATOM 1498 C CA . ARG A 1 188 ? -25.906 -16.454 35.973 1.00 44.09 188 ARG A CA 1
ATOM 1499 C C . ARG A 1 188 ? -26.422 -17.720 35.282 1.00 44.09 188 ARG A C 1
ATOM 1501 O O . ARG A 1 188 ? -27.586 -18.079 35.416 1.00 44.09 188 ARG A O 1
ATOM 1508 N N . ALA A 1 189 ? -25.570 -18.351 34.480 1.00 40.28 189 ALA A N 1
ATOM 1509 C CA . ALA A 1 189 ? -25.863 -19.637 33.872 1.00 40.28 189 ALA A CA 1
ATOM 1510 C C . ALA A 1 189 ? -25.817 -20.716 34.961 1.00 40.28 189 ALA A C 1
ATOM 1512 O O . ALA A 1 189 ? -24.746 -21.119 35.419 1.00 40.28 189 ALA A O 1
ATOM 1513 N N . ASP A 1 190 ? -26.990 -21.183 35.377 1.00 40.56 190 ASP A N 1
ATOM 1514 C CA . ASP A 1 190 ? -27.128 -22.435 36.106 1.00 40.56 190 ASP A CA 1
ATOM 1515 C C . ASP A 1 190 ? -26.704 -23.589 35.184 1.00 40.56 190 ASP A C 1
ATOM 1517 O O . ASP A 1 190 ? -27.464 -24.046 34.331 1.00 40.56 190 ASP A O 1
ATOM 1521 N N . THR A 1 191 ? -25.470 -24.074 35.341 1.00 39.47 191 THR A N 1
ATOM 1522 C CA . THR A 1 191 ? -25.045 -25.369 34.785 1.00 39.47 191 THR A CA 1
ATOM 1523 C C . THR A 1 191 ? -24.905 -26.412 35.895 1.00 39.47 191 THR A C 1
ATOM 1525 O O . THR A 1 191 ? -24.230 -26.150 36.898 1.00 39.47 191 THR A O 1
ATOM 1528 N N . PRO A 1 192 ? -25.503 -27.610 35.741 1.00 41.50 192 PRO A N 1
ATOM 1529 C CA . PRO A 1 192 ? -25.378 -28.685 36.708 1.00 41.50 192 PRO A CA 1
ATOM 1530 C C . PRO A 1 192 ? -23.979 -29.312 36.641 1.00 41.50 192 PRO A C 1
ATOM 1532 O O . PRO A 1 192 ? -23.409 -29.534 35.576 1.00 41.50 192 PRO A O 1
ATOM 1535 N N . LYS A 1 193 ? -23.441 -29.601 37.828 1.00 48.34 193 LYS A N 1
ATOM 1536 C CA . LYS A 1 193 ? -22.168 -30.283 38.096 1.00 48.34 193 LYS A CA 1
ATOM 1537 C C . LYS A 1 193 ? -21.979 -31.543 37.245 1.00 48.34 193 LYS A C 1
ATOM 1539 O O . LYS A 1 193 ? -22.806 -32.445 37.352 1.00 48.34 193 LYS A O 1
ATOM 1544 N N . THR A 1 194 ? -20.799 -31.722 36.639 1.00 39.56 194 THR A N 1
ATOM 1545 C CA . THR A 1 194 ? -20.009 -32.955 36.851 1.00 39.56 194 THR A CA 1
ATOM 1546 C C . THR A 1 194 ? -18.520 -32.813 36.487 1.00 39.56 194 THR A C 1
ATOM 1548 O O . THR A 1 194 ? -18.160 -32.440 35.377 1.00 39.56 194 THR A O 1
ATOM 1551 N N . THR A 1 195 ? -17.684 -33.258 37.436 1.00 42.75 195 THR A N 1
ATOM 1552 C CA . THR A 1 195 ? -16.321 -33.828 37.312 1.00 42.75 195 THR A CA 1
ATOM 1553 C C . THR A 1 195 ? -15.082 -32.931 37.101 1.00 42.75 195 THR A C 1
ATOM 1555 O O . THR A 1 195 ? -14.637 -32.670 35.993 1.00 42.75 195 THR A O 1
ATOM 1558 N N . ASN A 1 196 ? -14.434 -32.672 38.248 1.00 46.69 196 ASN A N 1
ATOM 1559 C CA . ASN A 1 196 ? -12.994 -32.817 38.525 1.00 46.69 196 ASN A CA 1
ATOM 1560 C C . ASN A 1 196 ? -11.985 -31.794 37.972 1.00 46.69 196 ASN A C 1
ATOM 1562 O O . ASN A 1 196 ? -11.046 -32.153 37.270 1.00 46.69 196 ASN A O 1
ATOM 1566 N N . SER A 1 197 ? -12.044 -30.576 38.512 1.00 45.56 197 SER A N 1
ATOM 1567 C CA . SER A 1 197 ? -10.852 -29.841 38.970 1.00 45.56 197 SER A CA 1
ATOM 1568 C C . SER A 1 197 ? -11.281 -28.824 40.033 1.00 45.56 197 SER A C 1
ATOM 1570 O O . SER A 1 197 ? -11.899 -27.812 39.720 1.00 45.56 197 SER A O 1
ATOM 1572 N N . VAL A 1 198 ? -11.032 -29.125 41.309 1.00 55.25 198 VAL A N 1
ATOM 1573 C CA . VAL A 1 198 ? -11.320 -28.209 42.425 1.00 55.25 198 VAL A CA 1
ATOM 1574 C C . VAL A 1 198 ? -10.379 -26.997 42.306 1.00 55.25 198 VAL A C 1
ATOM 1576 O O . VAL A 1 198 ? -9.166 -27.220 42.348 1.00 55.25 198 VAL A O 1
ATOM 1579 N N . PRO A 1 199 ? -10.877 -25.749 42.162 1.00 50.09 199 PRO A N 1
ATOM 1580 C CA . PRO A 1 199 ? -10.028 -24.561 42.255 1.00 50.09 199 PRO A CA 1
ATOM 1581 C C . PRO A 1 199 ? -9.462 -24.509 43.675 1.00 50.09 199 PRO A C 1
ATOM 1583 O O . PRO A 1 199 ? -10.208 -24.625 44.651 1.00 50.09 199 PRO A O 1
ATOM 1586 N N . ARG A 1 200 ? -8.135 -24.453 43.813 1.00 57.62 200 ARG A N 1
ATOM 1587 C CA . ARG A 1 200 ? -7.481 -24.736 45.099 1.00 57.62 200 ARG A CA 1
ATOM 1588 C C . ARG A 1 200 ? -7.548 -23.581 46.100 1.00 57.62 200 ARG A C 1
ATOM 1590 O O . ARG A 1 200 ? -7.221 -23.811 47.259 1.00 57.62 200 ARG A O 1
ATOM 1597 N N . THR A 1 201 ? -8.070 -22.413 45.734 1.00 75.44 201 THR A N 1
ATOM 1598 C CA . THR A 1 201 ? -8.421 -21.333 46.670 1.00 75.44 201 THR A CA 1
ATOM 1599 C C . THR A 1 201 ? -9.587 -20.503 46.123 1.00 75.44 201 THR A C 1
ATOM 1601 O O . THR A 1 201 ? -9.675 -20.252 44.923 1.00 75.44 201 THR A O 1
ATOM 1604 N N . LEU A 1 202 ? -10.493 -20.052 47.001 1.00 79.56 202 LEU A N 1
ATOM 1605 C CA . LEU A 1 202 ? -11.567 -19.102 46.657 1.00 79.56 202 LEU A CA 1
ATOM 1606 C C . LEU A 1 202 ? -10.994 -17.846 45.975 1.00 79.56 202 LEU A C 1
ATOM 1608 O O . LEU A 1 202 ? -11.576 -17.338 45.022 1.00 79.56 202 LEU A O 1
ATOM 1612 N N . ASP A 1 203 ? -9.809 -17.420 46.410 1.00 79.06 203 ASP A N 1
ATOM 1613 C CA . ASP A 1 203 ? -9.066 -16.302 45.829 1.00 79.06 203 ASP A CA 1
ATOM 1614 C C . ASP A 1 203 ? -8.671 -16.534 44.364 1.00 79.06 203 ASP A C 1
ATOM 1616 O O . ASP A 1 203 ? -8.659 -15.587 43.587 1.00 79.06 203 ASP A O 1
ATOM 1620 N N . GLU A 1 204 ? -8.362 -17.769 43.957 1.00 82.94 204 GLU A N 1
ATOM 1621 C CA . GLU A 1 204 ? -8.027 -18.099 42.565 1.00 82.94 204 GLU A CA 1
ATOM 1622 C C . GLU A 1 204 ? -9.272 -18.060 41.671 1.00 82.94 204 GLU A C 1
ATOM 1624 O O . GLU A 1 204 ? -9.213 -17.540 40.561 1.00 82.94 204 GLU A O 1
ATOM 1629 N N . ALA A 1 205 ? -10.423 -18.514 42.179 1.00 79.19 205 ALA A N 1
ATOM 1630 C CA . ALA A 1 205 ? -11.699 -18.399 41.472 1.00 79.19 205 ALA A CA 1
ATOM 1631 C C . ALA A 1 205 ? -12.160 -16.937 41.338 1.00 79.19 205 ALA A C 1
ATOM 1633 O O . ALA A 1 205 ? -12.650 -16.544 40.282 1.00 79.19 205 ALA A O 1
ATOM 1634 N N . ILE A 1 206 ? -11.971 -16.124 42.385 1.00 84.00 206 ILE A N 1
ATOM 1635 C CA . ILE A 1 206 ? -12.267 -14.685 42.350 1.00 84.00 206 ILE A CA 1
ATOM 1636 C C . ILE A 1 206 ? -11.330 -13.971 41.370 1.00 84.00 206 ILE A C 1
ATOM 1638 O O . ILE A 1 206 ? -11.803 -13.181 40.561 1.00 84.00 206 ILE A O 1
ATOM 1642 N N . ARG A 1 207 ? -10.022 -14.263 41.393 1.00 84.31 207 ARG A N 1
ATOM 1643 C CA . ARG A 1 207 ? -9.061 -13.690 40.433 1.00 84.31 207 ARG A CA 1
ATOM 1644 C C . ARG A 1 207 ? -9.408 -14.061 38.998 1.00 84.31 207 ARG A C 1
ATOM 1646 O O . ARG A 1 207 ? -9.469 -13.172 38.167 1.00 84.31 207 ARG A O 1
ATOM 1653 N N . ALA A 1 208 ? -9.724 -15.328 38.733 1.00 81.94 208 ALA A N 1
ATOM 1654 C CA . ALA A 1 208 ? -10.126 -15.771 37.401 1.00 81.94 208 ALA A CA 1
ATOM 1655 C C . ALA A 1 208 ? -11.412 -15.080 36.912 1.00 81.94 208 ALA A C 1
ATOM 1657 O O . ALA A 1 208 ? -11.503 -14.732 35.739 1.00 81.94 208 ALA A O 1
ATOM 1658 N N . ALA A 1 209 ? -12.386 -14.845 37.799 1.00 80.06 209 ALA A N 1
ATOM 1659 C CA . ALA A 1 209 ? -13.594 -14.091 37.463 1.00 80.06 209 ALA A CA 1
ATOM 1660 C C . ALA A 1 209 ? -13.286 -12.613 37.166 1.00 80.06 209 ALA A C 1
ATOM 1662 O O . ALA A 1 209 ? -13.770 -12.082 36.175 1.00 80.06 209 ALA A O 1
ATOM 1663 N N . VAL A 1 210 ? -12.432 -11.968 37.969 1.00 86.88 210 VAL A N 1
ATOM 1664 C CA . VAL A 1 210 ? -11.993 -10.581 37.730 1.00 86.88 210 VAL A CA 1
ATOM 1665 C C . VAL A 1 210 ? -11.201 -10.461 36.429 1.00 86.88 210 VAL A C 1
ATOM 1667 O O . VAL A 1 210 ? -11.420 -9.518 35.677 1.00 86.88 210 VAL A O 1
ATOM 1670 N N . ASP A 1 211 ? -10.311 -11.410 36.142 1.00 84.75 211 ASP A N 1
ATOM 1671 C CA . ASP A 1 211 ? -9.548 -11.446 34.893 1.00 84.75 211 ASP A CA 1
ATOM 1672 C C . ASP A 1 211 ? -10.491 -11.604 33.689 1.00 84.75 211 ASP A C 1
ATOM 1674 O O . ASP A 1 211 ? -10.338 -10.905 32.688 1.00 84.75 211 ASP A O 1
ATOM 1678 N N . GLN A 1 212 ? -11.516 -12.456 33.812 1.00 82.12 212 GLN A N 1
ATOM 1679 C CA . GLN A 1 212 ? -12.548 -12.631 32.791 1.00 82.12 212 GLN A CA 1
ATOM 1680 C C . GLN A 1 212 ? -13.394 -11.362 32.597 1.00 82.12 212 GLN A C 1
ATOM 1682 O O . GLN A 1 212 ? -13.668 -10.981 31.458 1.00 82.12 212 GLN A O 1
ATOM 1687 N N . ASP A 1 213 ? -13.793 -10.693 33.678 1.00 81.06 213 ASP A N 1
ATOM 1688 C CA . ASP A 1 213 ? -14.560 -9.445 33.621 1.00 81.06 213 ASP A CA 1
ATOM 1689 C C . ASP A 1 213 ? -13.721 -8.305 33.024 1.00 81.06 213 ASP A C 1
ATOM 1691 O O . ASP A 1 213 ? -14.212 -7.527 32.206 1.00 81.06 213 ASP A O 1
ATOM 1695 N N . LEU A 1 214 ? -12.431 -8.227 33.367 1.00 84.44 214 LEU A N 1
ATOM 1696 C CA . LEU A 1 214 ? -11.492 -7.260 32.798 1.00 84.44 214 LEU A CA 1
ATOM 1697 C C . LEU A 1 214 ? -11.291 -7.513 31.302 1.00 84.44 214 LEU A C 1
ATOM 1699 O O . LEU A 1 214 ? -11.326 -6.567 30.517 1.00 84.44 214 LEU A O 1
ATOM 1703 N N . GLU A 1 215 ? -11.154 -8.773 30.886 1.00 82.69 215 GLU A N 1
ATOM 1704 C CA . GLU A 1 215 ? -11.075 -9.147 29.473 1.00 82.69 215 GLU A CA 1
ATOM 1705 C C . GLU A 1 215 ? -12.368 -8.789 28.722 1.00 82.69 215 GLU A C 1
ATOM 1707 O O . GLU A 1 215 ? -12.317 -8.281 27.600 1.00 82.69 215 GLU A O 1
ATOM 1712 N N . GLN A 1 216 ? -13.540 -8.982 29.332 1.00 79.50 216 GLN A N 1
ATOM 1713 C CA . GLN A 1 216 ? -14.810 -8.545 28.747 1.00 79.50 216 GLN A CA 1
ATOM 1714 C C . GLN A 1 216 ? -14.882 -7.026 28.603 1.00 79.50 216 GLN A C 1
ATOM 1716 O O . GLN A 1 216 ? -15.243 -6.540 27.533 1.00 79.50 216 GLN A O 1
ATOM 1721 N N . LEU A 1 217 ? -14.506 -6.273 29.638 1.00 80.69 217 LEU A N 1
ATOM 1722 C CA . LEU A 1 217 ? -14.481 -4.810 29.600 1.00 80.69 217 LEU A CA 1
ATOM 1723 C C . LEU A 1 217 ? -13.487 -4.287 28.560 1.00 80.69 217 LEU A C 1
ATOM 1725 O O . LEU A 1 217 ? -13.803 -3.349 27.833 1.00 80.69 217 LEU A O 1
ATOM 1729 N N . MET A 1 218 ? -12.316 -4.912 28.447 1.00 79.94 218 MET A N 1
ATOM 1730 C CA . MET A 1 218 ? -11.323 -4.587 27.427 1.00 79.94 218 MET A CA 1
ATOM 1731 C C . MET A 1 218 ? -11.875 -4.850 26.023 1.00 79.94 218 MET A C 1
ATOM 1733 O O . MET A 1 218 ? -11.792 -3.971 25.173 1.00 79.94 218 MET A O 1
ATOM 1737 N N . ASN A 1 219 ? -12.526 -5.995 25.799 1.00 80.50 219 ASN A N 1
ATOM 1738 C CA . ASN A 1 219 ? -13.160 -6.313 24.517 1.00 80.50 219 ASN A CA 1
ATOM 1739 C C . ASN A 1 219 ? -14.311 -5.351 24.173 1.00 80.50 219 ASN A C 1
ATOM 1741 O O . ASN A 1 219 ? -14.475 -4.971 23.014 1.00 80.50 219 ASN A O 1
ATOM 1745 N N . LEU A 1 220 ? -15.116 -4.950 25.165 1.00 78.81 220 LEU A N 1
ATOM 1746 C CA . LEU A 1 220 ? -16.186 -3.966 24.982 1.00 78.81 220 LEU A CA 1
ATOM 1747 C C . LEU A 1 220 ? -15.622 -2.592 24.626 1.00 78.81 220 LEU A C 1
ATOM 1749 O O . LEU A 1 220 ? -16.115 -1.966 23.691 1.00 78.81 220 LEU A O 1
ATOM 1753 N N . LYS A 1 221 ? -14.565 -2.162 25.318 1.00 82.69 221 LYS A N 1
ATOM 1754 C CA . LYS A 1 221 ? -13.880 -0.902 25.037 1.00 82.69 221 LYS A CA 1
ATOM 1755 C C . LYS A 1 221 ? -13.239 -0.897 23.654 1.00 82.69 221 LYS A C 1
ATOM 1757 O O . LYS A 1 221 ? -13.477 0.018 22.880 1.00 82.69 221 LYS A O 1
ATOM 1762 N N . GLU A 1 222 ? -12.472 -1.931 23.311 1.00 81.44 222 GLU A N 1
ATOM 1763 C CA . GLU A 1 222 ? -11.866 -2.042 21.980 1.00 81.44 222 GLU A CA 1
ATOM 1764 C C . GLU A 1 222 ? -12.935 -2.025 20.882 1.00 81.44 222 GLU A C 1
ATOM 1766 O O . GLU A 1 222 ? -12.716 -1.500 19.790 1.00 81.44 222 GLU A O 1
ATOM 1771 N N . ARG A 1 223 ? -14.113 -2.591 21.162 1.00 78.75 223 ARG A N 1
ATOM 1772 C CA . ARG A 1 223 ? -15.224 -2.584 20.221 1.00 78.75 223 ARG A CA 1
ATOM 1773 C C . ARG A 1 223 ? -15.784 -1.180 20.065 1.00 78.75 223 ARG A C 1
ATOM 1775 O O . ARG A 1 223 ? -15.959 -0.757 18.929 1.00 78.75 223 ARG A O 1
ATOM 1782 N N . GLU A 1 224 ? -16.048 -0.486 21.167 1.00 78.31 224 GLU A N 1
ATOM 1783 C CA . GLU A 1 224 ? -16.506 0.904 21.163 1.00 78.31 224 GLU A CA 1
ATOM 1784 C C . GLU A 1 224 ? -15.530 1.809 20.402 1.00 78.31 224 GLU A C 1
ATOM 1786 O O . GLU A 1 224 ? -15.959 2.507 19.486 1.00 78.31 224 GLU A O 1
ATOM 1791 N N . ASP A 1 225 ? -14.225 1.697 20.666 1.00 79.06 225 ASP A N 1
ATOM 1792 C CA . ASP A 1 225 ? -13.181 2.467 19.980 1.00 79.06 225 ASP A CA 1
ATOM 1793 C C . ASP A 1 225 ? -13.213 2.220 18.456 1.00 79.06 225 ASP A C 1
ATOM 1795 O O . ASP A 1 225 ? -13.106 3.139 17.642 1.00 79.06 225 ASP A O 1
ATOM 1799 N N . VAL A 1 226 ? -13.393 0.964 18.031 1.00 77.38 226 VAL A N 1
ATOM 1800 C CA . VAL A 1 226 ? -13.497 0.614 16.607 1.00 77.38 226 VAL A CA 1
ATOM 1801 C C . VAL A 1 226 ? -14.810 1.119 15.994 1.00 77.38 226 VAL A C 1
ATOM 1803 O O . VAL A 1 226 ? -14.811 1.601 14.858 1.00 77.38 226 VAL A O 1
ATOM 1806 N N . GLU A 1 227 ? -15.927 1.022 16.715 1.00 79.25 227 GLU A N 1
ATOM 1807 C CA . GLU A 1 227 ? -17.230 1.533 16.275 1.00 79.25 227 GLU A CA 1
ATOM 1808 C C . GLU A 1 227 ? -17.224 3.062 16.144 1.00 79.25 227 GLU A C 1
ATOM 1810 O O . GLU A 1 227 ? -17.781 3.584 15.176 1.00 79.25 227 GLU A O 1
ATOM 1815 N N . GLU A 1 228 ? -16.531 3.770 17.038 1.00 77.69 228 GLU A N 1
ATOM 1816 C CA . GLU A 1 228 ? -16.329 5.219 16.975 1.00 77.69 228 GLU A CA 1
ATOM 1817 C C . GLU A 1 228 ? -15.546 5.616 15.714 1.00 77.69 228 GLU A C 1
ATOM 1819 O O . GLU A 1 228 ? -15.943 6.537 14.996 1.00 77.69 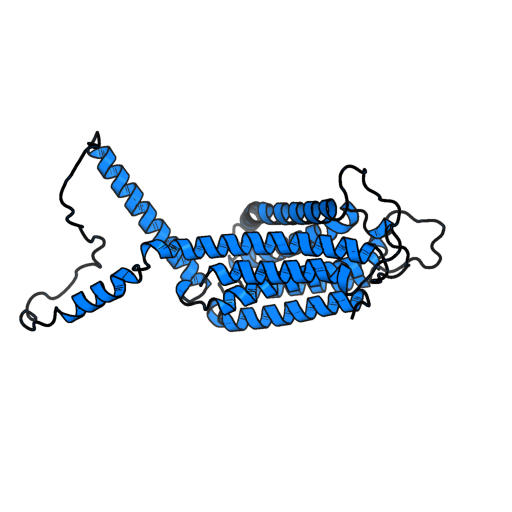228 GLU A O 1
ATOM 1824 N N . ILE A 1 229 ? -14.482 4.875 15.377 1.00 75.06 229 ILE A N 1
ATOM 1825 C CA . ILE A 1 229 ? -13.647 5.153 14.196 1.00 75.06 229 ILE A CA 1
ATOM 1826 C C . ILE A 1 229 ? -14.441 5.008 12.889 1.00 75.06 229 ILE A C 1
ATOM 1828 O O . ILE A 1 229 ? -14.320 5.844 11.988 1.00 75.06 229 ILE A O 1
ATOM 1832 N N . TYR A 1 230 ? -15.228 3.938 12.754 1.00 67.94 230 TYR A N 1
ATOM 1833 C CA . TYR A 1 230 ? -15.980 3.663 11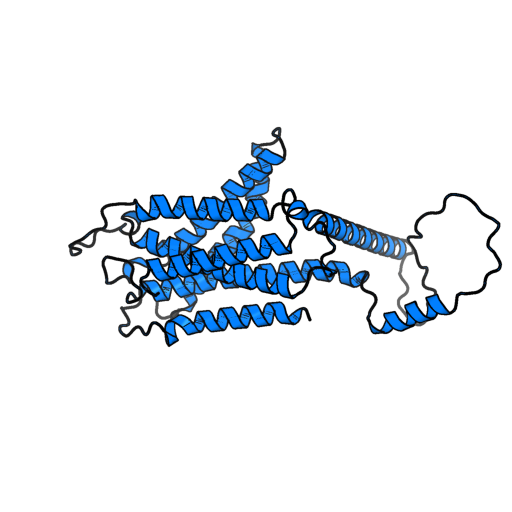.525 1.00 67.94 230 TYR A CA 1
ATOM 1834 C C . TYR A 1 230 ? -17.366 4.331 11.494 1.00 67.94 230 TYR A C 1
ATOM 1836 O O . TYR A 1 230 ? -17.989 4.387 10.431 1.00 67.94 230 TYR A O 1
ATOM 1844 N N . GLY A 1 231 ? -17.861 4.820 12.636 1.00 69.44 231 GLY A N 1
ATOM 1845 C CA . GLY A 1 231 ? -19.219 5.343 12.828 1.00 69.44 231 GLY A CA 1
ATOM 1846 C C . GLY A 1 231 ? -20.324 4.278 12.760 1.00 69.44 231 GLY A C 1
ATOM 1847 O O . GLY A 1 231 ? -21.507 4.603 12.853 1.00 69.44 231 GLY A O 1
ATOM 1848 N N . LEU A 1 232 ? -19.959 3.011 12.546 1.00 75.62 232 LEU A N 1
ATOM 1849 C CA . LEU A 1 232 ? -20.849 1.867 12.365 1.00 75.62 232 LEU A CA 1
ATOM 1850 C C . LEU A 1 232 ? -20.163 0.596 12.890 1.00 75.62 232 LEU A C 1
ATOM 1852 O O . LEU A 1 232 ? -18.945 0.460 12.751 1.00 75.62 232 LEU A O 1
ATOM 1856 N N . PRO A 1 233 ? -20.927 -0.385 13.405 1.00 71.19 233 PRO A N 1
ATOM 1857 C CA . PRO A 1 233 ? -20.368 -1.664 13.819 1.00 71.19 233 PRO A CA 1
ATOM 1858 C C . PRO A 1 233 ? -19.785 -2.424 12.629 1.00 71.19 233 PRO A C 1
ATOM 1860 O O . PRO A 1 233 ? -20.429 -2.555 11.585 1.00 71.19 233 PRO A O 1
ATOM 1863 N N . VAL A 1 234 ? -18.577 -2.970 12.805 1.00 72.06 234 VAL A N 1
ATOM 1864 C CA . VAL A 1 234 ? -17.783 -3.626 11.743 1.00 72.06 234 VAL A CA 1
ATOM 1865 C C . VAL A 1 234 ? -18.568 -4.742 11.053 1.00 72.06 234 VAL A C 1
ATOM 1867 O O . VAL A 1 234 ? -18.459 -4.943 9.847 1.00 72.06 234 VAL A O 1
ATOM 1870 N N . ILE A 1 235 ? -19.433 -5.424 11.801 1.00 65.88 235 ILE A N 1
ATOM 1871 C CA . ILE A 1 235 ? -20.294 -6.509 11.313 1.00 65.88 235 ILE A CA 1
ATOM 1872 C C . ILE A 1 235 ? -21.322 -6.061 10.265 1.00 65.88 235 ILE A C 1
ATOM 1874 O O . ILE A 1 235 ? -21.808 -6.889 9.500 1.00 65.88 235 ILE A O 1
ATOM 1878 N N . LYS A 1 236 ? -21.655 -4.764 10.212 1.00 74.44 236 LYS A N 1
ATOM 1879 C CA . LYS A 1 236 ? -22.572 -4.199 9.213 1.00 74.44 236 LYS A CA 1
ATOM 1880 C C . LYS A 1 236 ? -21.859 -3.777 7.930 1.00 74.44 236 LYS A C 1
ATOM 1882 O O . LYS A 1 236 ? -22.542 -3.483 6.952 1.00 74.44 236 LYS A O 1
ATOM 1887 N N . ILE A 1 237 ? -20.523 -3.747 7.903 1.00 77.94 237 ILE A N 1
ATOM 1888 C CA . ILE A 1 237 ? -19.767 -3.409 6.695 1.00 77.94 237 ILE A CA 1
ATOM 1889 C C . ILE A 1 237 ? -19.902 -4.577 5.706 1.00 77.94 237 ILE A C 1
ATOM 1891 O O . ILE A 1 237 ? -19.477 -5.695 6.013 1.00 77.94 237 ILE A O 1
ATOM 1895 N N . PRO A 1 238 ? -20.471 -4.363 4.505 1.00 82.75 238 PRO A N 1
ATOM 1896 C CA . PRO A 1 238 ? -20.615 -5.434 3.532 1.00 82.75 238 PRO A CA 1
ATOM 1897 C C . PRO A 1 238 ? -19.251 -5.972 3.106 1.00 82.75 238 PRO A C 1
ATOM 1899 O O . PRO A 1 238 ? -18.345 -5.205 2.779 1.00 82.75 238 PRO A O 1
ATOM 1902 N N . VAL A 1 239 ? -19.135 -7.298 3.013 1.00 83.38 239 VAL A N 1
ATOM 1903 C CA . VAL A 1 239 ? -17.897 -8.006 2.627 1.00 83.38 239 VAL A CA 1
ATOM 1904 C C . VAL A 1 239 ? -17.323 -7.493 1.298 1.00 83.38 239 VAL A C 1
ATOM 1906 O O . VAL A 1 239 ? -16.107 -7.474 1.108 1.00 83.38 239 VAL A O 1
ATOM 1909 N N . PHE A 1 240 ? -18.185 -7.022 0.391 1.00 84.94 240 PHE A N 1
ATOM 1910 C CA . PHE A 1 240 ? -17.777 -6.397 -0.867 1.00 84.94 240 PHE A CA 1
ATOM 1911 C C . PHE A 1 240 ? -16.895 -5.156 -0.662 1.00 84.94 240 PHE A C 1
ATOM 1913 O O . PHE A 1 240 ? -15.908 -4.996 -1.372 1.00 84.94 240 PHE A O 1
ATOM 1920 N N . VAL A 1 241 ? -17.197 -4.311 0.328 1.00 87.12 241 VAL A N 1
ATOM 1921 C CA . VAL A 1 241 ? -16.407 -3.103 0.622 1.00 87.12 241 VAL A CA 1
ATOM 1922 C C . VAL A 1 241 ? -15.023 -3.488 1.121 1.00 87.12 241 VAL A C 1
ATOM 1924 O O . VAL A 1 241 ? -14.031 -2.952 0.640 1.00 87.12 241 VAL A O 1
ATOM 1927 N N . SER A 1 242 ? -14.941 -4.472 2.020 1.00 86.75 242 SER A N 1
ATOM 1928 C CA . SER A 1 242 ? -13.655 -4.996 2.484 1.00 86.75 242 SER A CA 1
ATOM 1929 C C . SER A 1 242 ? -12.851 -5.605 1.336 1.00 86.75 242 SER A C 1
ATOM 1931 O O . SER A 1 242 ? -11.648 -5.388 1.252 1.00 86.75 242 SER A O 1
ATOM 1933 N N . CYS A 1 243 ? -13.498 -6.326 0.416 1.00 88.88 243 CYS A N 1
ATOM 1934 C CA . CYS A 1 243 ? -12.844 -6.829 -0.791 1.00 88.88 243 CYS A CA 1
ATOM 1935 C C . CYS A 1 243 ? -12.296 -5.679 -1.647 1.00 88.88 243 CYS A C 1
ATOM 1937 O O . CYS A 1 243 ? -11.130 -5.701 -2.031 1.00 88.88 243 CYS A O 1
ATOM 1939 N N . LEU A 1 244 ? -13.112 -4.658 -1.909 1.00 91.00 244 LEU A N 1
ATOM 1940 C CA . LEU A 1 244 ? -12.741 -3.502 -2.721 1.00 91.00 244 LEU A CA 1
ATOM 1941 C C . LEU A 1 244 ? -11.568 -2.726 -2.108 1.00 91.00 244 LEU A C 1
ATOM 1943 O O . LEU A 1 244 ? -10.641 -2.380 -2.831 1.00 91.00 244 LEU A O 1
ATOM 1947 N N . GLN A 1 245 ? -11.539 -2.551 -0.784 1.00 91.56 245 GLN A N 1
ATOM 1948 C CA . GLN A 1 245 ? -10.411 -1.941 -0.068 1.00 91.56 245 GLN A CA 1
ATOM 1949 C C . GLN A 1 245 ? -9.105 -2.736 -0.224 1.00 91.56 245 GLN A C 1
ATOM 1951 O O . GLN A 1 245 ? -8.031 -2.146 -0.328 1.00 91.56 245 GLN A O 1
ATOM 1956 N N . ARG A 1 246 ? -9.165 -4.076 -0.258 1.00 93.38 246 ARG A N 1
ATOM 1957 C CA . ARG A 1 246 ? -7.964 -4.902 -0.485 1.00 93.38 246 ARG A CA 1
ATOM 1958 C C . ARG A 1 246 ? -7.486 -4.837 -1.928 1.00 93.38 246 ARG A C 1
ATOM 1960 O O . ARG A 1 246 ? -6.286 -4.717 -2.152 1.00 93.38 246 ARG A O 1
ATOM 1967 N N . LEU A 1 247 ? -8.404 -4.866 -2.894 1.00 93.69 247 LEU A N 1
ATOM 1968 C CA . LEU A 1 247 ? -8.058 -4.685 -4.307 1.00 93.69 247 LEU A CA 1
ATOM 1969 C C . LEU A 1 247 ? -7.445 -3.300 -4.548 1.00 93.69 247 LEU A C 1
ATOM 1971 O O . LEU A 1 247 ? -6.439 -3.193 -5.244 1.00 93.69 247 LEU A O 1
ATOM 1975 N N . ASP A 1 248 ? -8.009 -2.263 -3.931 1.00 94.38 248 ASP A N 1
ATOM 1976 C CA . ASP A 1 248 ? -7.475 -0.904 -3.975 1.00 94.38 248 ASP A CA 1
ATOM 1977 C C . ASP A 1 248 ? -6.049 -0.825 -3.416 1.00 94.38 248 ASP A C 1
ATOM 1979 O O . ASP A 1 248 ? -5.150 -0.382 -4.122 1.00 94.38 248 ASP A O 1
ATOM 1983 N N . SER A 1 249 ? -5.802 -1.340 -2.205 1.00 94.38 249 SER A N 1
ATOM 1984 C CA . SER A 1 249 ? -4.453 -1.369 -1.611 1.00 94.38 249 SER A CA 1
ATOM 1985 C C . SER A 1 249 ? -3.429 -2.043 -2.540 1.00 94.38 249 SER A C 1
ATOM 1987 O O . SER A 1 249 ? -2.335 -1.505 -2.736 1.00 94.38 249 SER A O 1
ATOM 1989 N N . ILE A 1 250 ? -3.796 -3.148 -3.207 1.00 95.81 250 ILE A N 1
ATOM 1990 C CA . ILE A 1 250 ? -2.933 -3.810 -4.203 1.00 95.81 250 ILE A CA 1
ATOM 1991 C C . ILE A 1 250 ? -2.640 -2.881 -5.385 1.00 95.81 250 ILE A C 1
ATOM 1993 O O . ILE A 1 250 ? -1.473 -2.698 -5.750 1.00 95.81 250 ILE A O 1
ATOM 1997 N N . LEU A 1 251 ? -3.682 -2.309 -5.994 1.00 95.50 251 LEU A N 1
ATOM 1998 C CA . LEU A 1 251 ? -3.566 -1.474 -7.192 1.00 95.50 251 LEU A CA 1
ATOM 1999 C C . LEU A 1 251 ? -2.802 -0.181 -6.909 1.00 95.50 251 LEU A C 1
ATOM 2001 O O . LEU A 1 251 ? -1.843 0.124 -7.615 1.00 95.50 251 LEU A O 1
ATOM 2005 N N . LEU A 1 252 ? -3.167 0.526 -5.842 1.00 95.19 252 LEU A N 1
ATOM 2006 C CA . LEU A 1 252 ? -2.529 1.757 -5.396 1.00 95.19 252 LEU A CA 1
ATOM 2007 C C . LEU A 1 252 ? -1.057 1.519 -5.041 1.00 95.19 252 LEU A C 1
ATOM 2009 O O . LEU A 1 252 ? -0.173 2.249 -5.497 1.00 95.19 252 LEU A O 1
ATOM 2013 N N . SER A 1 253 ? -0.759 0.469 -4.267 1.00 95.75 253 SER A N 1
ATOM 2014 C CA . SER A 1 253 ? 0.618 0.118 -3.912 1.00 95.75 253 SER A CA 1
ATOM 2015 C C . SER A 1 253 ? 1.459 -0.176 -5.156 1.00 95.75 253 SER A C 1
ATOM 2017 O O . SER A 1 253 ? 2.572 0.347 -5.302 1.00 95.75 253 SER A O 1
ATOM 2019 N N . THR A 1 254 ? 0.901 -0.945 -6.092 1.00 95.50 254 THR A N 1
ATOM 2020 C CA . THR A 1 254 ? 1.578 -1.296 -7.342 1.00 95.50 254 THR A CA 1
ATOM 2021 C C . THR A 1 254 ? 1.799 -0.063 -8.219 1.00 95.50 254 THR A C 1
ATOM 2023 O O . THR A 1 254 ? 2.925 0.204 -8.638 1.00 95.50 254 THR A O 1
ATOM 2026 N N . GLY A 1 255 ? 0.759 0.746 -8.425 1.00 95.25 255 GLY A N 1
ATOM 2027 C CA . GLY A 1 255 ? 0.789 1.953 -9.248 1.00 95.25 255 GLY A CA 1
ATOM 2028 C C . GLY A 1 255 ? 1.751 3.019 -8.741 1.00 95.25 255 GLY A C 1
ATOM 2029 O O . GLY A 1 255 ? 2.554 3.548 -9.512 1.00 95.25 255 GLY A O 1
ATOM 2030 N N . ILE A 1 256 ? 1.753 3.285 -7.433 1.00 95.81 256 ILE A N 1
ATOM 2031 C CA . ILE A 1 256 ? 2.712 4.209 -6.817 1.00 95.81 256 ILE A CA 1
ATOM 2032 C C . ILE A 1 256 ? 4.144 3.696 -6.997 1.00 95.81 256 ILE A C 1
ATOM 2034 O O . ILE A 1 256 ? 5.028 4.475 -7.341 1.00 95.81 256 ILE A O 1
ATOM 2038 N N . THR A 1 257 ? 4.395 2.399 -6.791 1.00 95.81 257 THR A N 1
ATOM 2039 C CA . THR A 1 257 ? 5.751 1.840 -6.935 1.00 95.81 257 THR A CA 1
ATOM 2040 C C . THR A 1 257 ? 6.243 1.928 -8.381 1.00 95.81 257 THR A C 1
ATOM 2042 O O . THR A 1 257 ? 7.390 2.315 -8.616 1.00 95.81 257 THR A O 1
ATOM 2045 N N . LEU A 1 258 ? 5.376 1.658 -9.362 1.00 95.12 258 LEU A N 1
ATOM 2046 C CA . LEU A 1 258 ? 5.680 1.818 -10.789 1.00 95.12 258 LEU A CA 1
ATOM 2047 C C . LEU A 1 258 ? 5.935 3.281 -11.170 1.00 95.12 258 LEU A C 1
ATOM 2049 O O . LEU A 1 258 ? 6.916 3.578 -11.846 1.00 95.12 258 LEU A O 1
ATOM 2053 N N . THR A 1 259 ? 5.098 4.201 -10.692 1.00 95.44 259 THR A N 1
ATOM 2054 C CA . THR A 1 259 ? 5.238 5.644 -10.952 1.00 95.44 259 THR A CA 1
ATOM 2055 C C . THR A 1 259 ? 6.538 6.182 -10.352 1.00 95.44 259 THR A C 1
ATOM 2057 O O . THR A 1 259 ? 7.303 6.888 -11.015 1.00 95.44 259 THR A O 1
ATOM 2060 N N . LEU A 1 260 ? 6.826 5.817 -9.102 1.00 94.56 260 LEU A N 1
ATOM 2061 C CA . LEU A 1 260 ? 8.000 6.279 -8.369 1.00 94.56 260 LEU A CA 1
ATOM 2062 C C . LEU A 1 260 ? 9.298 5.746 -8.982 1.00 94.56 260 LEU A C 1
ATOM 2064 O O . LEU A 1 260 ? 10.269 6.486 -9.118 1.00 94.56 260 LEU A O 1
ATOM 2068 N N . SER A 1 261 ? 9.303 4.479 -9.391 1.00 93.69 261 SER A N 1
ATOM 2069 C CA . SER A 1 261 ? 10.460 3.850 -10.030 1.00 93.69 261 SER A CA 1
ATOM 2070 C C . SER A 1 261 ? 10.744 4.393 -11.427 1.00 93.69 261 SER A C 1
ATOM 2072 O O . SER A 1 261 ? 11.899 4.713 -11.697 1.00 93.69 261 SER A O 1
ATOM 2074 N N . ALA A 1 262 ? 9.728 4.595 -12.274 1.00 91.88 262 ALA A N 1
ATOM 2075 C CA . ALA A 1 262 ? 9.903 5.273 -13.562 1.00 91.88 262 ALA A CA 1
ATOM 2076 C C . ALA A 1 262 ? 10.501 6.676 -13.371 1.00 91.88 262 ALA A C 1
ATOM 2078 O O . ALA A 1 262 ? 11.492 7.042 -14.003 1.00 91.88 262 ALA A O 1
ATOM 2079 N N . SER A 1 263 ? 9.939 7.446 -12.435 1.00 91.94 263 SER A N 1
ATOM 2080 C CA . SER A 1 263 ? 10.398 8.808 -12.136 1.00 91.94 263 SER A CA 1
ATOM 2081 C C . SER A 1 263 ? 11.830 8.839 -11.594 1.00 91.94 263 SER A C 1
ATOM 2083 O O . SER A 1 263 ? 12.597 9.731 -11.950 1.00 91.94 263 SER A O 1
ATOM 2085 N N . TYR A 1 264 ? 12.204 7.863 -10.759 1.00 91.44 264 TYR A N 1
ATOM 2086 C CA . TYR A 1 264 ? 13.554 7.726 -10.214 1.00 91.44 264 TYR A CA 1
ATOM 2087 C C . TYR A 1 264 ? 14.576 7.343 -11.286 1.00 91.44 264 TYR A C 1
ATOM 2089 O O . TYR A 1 264 ? 15.633 7.967 -11.371 1.00 91.44 264 TYR A O 1
ATOM 2097 N N . LEU A 1 265 ? 14.263 6.352 -12.125 1.00 88.38 265 LEU A N 1
ATOM 2098 C CA . LEU A 1 265 ? 15.159 5.889 -13.185 1.00 88.38 265 LEU A CA 1
ATOM 2099 C C . LEU A 1 265 ? 15.372 6.960 -14.260 1.00 88.38 265 LEU A C 1
ATOM 2101 O O . LEU A 1 265 ? 16.476 7.093 -14.772 1.00 88.38 265 LEU A O 1
ATOM 2105 N N . ASN A 1 266 ? 14.368 7.789 -14.539 1.00 87.06 266 ASN A N 1
ATOM 2106 C CA . ASN A 1 266 ? 14.508 8.931 -15.445 1.00 87.06 266 ASN A CA 1
ATOM 2107 C C . ASN A 1 266 ? 15.213 10.149 -14.799 1.00 87.06 266 ASN A C 1
ATOM 2109 O O . ASN A 1 266 ? 15.395 11.172 -15.456 1.00 87.06 266 ASN A O 1
ATOM 2113 N N . SER A 1 267 ? 15.607 10.069 -13.522 1.00 86.94 267 SER A N 1
ATOM 2114 C CA . SER A 1 267 ? 16.286 11.137 -12.777 1.00 86.94 267 SER A CA 1
ATOM 2115 C C . SER A 1 267 ? 17.802 10.933 -12.753 1.00 86.94 267 SER A C 1
ATOM 2117 O O . SER A 1 267 ? 18.286 9.802 -12.647 1.00 86.94 267 SER A O 1
ATOM 2119 N N . SER A 1 268 ? 18.566 12.030 -12.722 1.00 80.50 268 SER A N 1
ATOM 2120 C CA . SER A 1 268 ? 20.032 11.985 -12.594 1.00 80.50 268 SER A CA 1
ATOM 2121 C C . SER A 1 268 ? 20.500 11.373 -11.264 1.00 80.50 268 SER A C 1
ATOM 2123 O O . SER A 1 268 ? 21.617 10.877 -11.180 1.00 80.50 268 SER A O 1
ATOM 2125 N N . LEU A 1 269 ? 19.644 11.356 -10.233 1.00 80.81 269 LEU A N 1
ATOM 2126 C CA . LEU A 1 269 ? 19.910 10.718 -8.936 1.00 80.81 269 LEU A CA 1
ATOM 2127 C C . LEU A 1 269 ? 20.157 9.201 -9.041 1.00 80.81 269 LEU A C 1
ATOM 2129 O O . LEU A 1 269 ? 20.839 8.629 -8.194 1.00 80.81 269 LEU A O 1
ATOM 2133 N N . SER A 1 270 ? 19.620 8.543 -10.072 1.00 79.75 270 SER A N 1
ATOM 2134 C CA . SER A 1 270 ? 19.870 7.116 -10.312 1.00 79.75 270 SER A CA 1
ATOM 2135 C C . SER A 1 270 ? 21.281 6.837 -10.851 1.00 79.75 270 SER A C 1
ATOM 2137 O O . SER A 1 270 ? 21.770 5.712 -10.754 1.00 79.75 270 SER A O 1
ATOM 2139 N N . LEU A 1 271 ? 21.962 7.859 -11.379 1.00 73.06 271 LEU A N 1
ATOM 2140 C CA . LEU A 1 271 ? 23.298 7.785 -11.968 1.00 73.06 271 LEU A CA 1
ATOM 2141 C C . LEU A 1 271 ? 24.364 8.162 -10.936 1.00 73.06 271 LEU A C 1
ATOM 2143 O O . LEU A 1 271 ? 25.063 9.161 -11.074 1.00 73.06 271 LEU A O 1
ATOM 2147 N N . LEU A 1 272 ? 24.499 7.356 -9.882 1.00 63.22 272 LEU A N 1
ATOM 2148 C CA . LEU A 1 272 ? 25.536 7.583 -8.868 1.00 63.22 272 LEU A CA 1
ATOM 2149 C C . LEU A 1 272 ? 26.960 7.288 -9.395 1.00 63.22 272 LEU A C 1
ATOM 2151 O O . LEU A 1 272 ? 27.939 7.681 -8.768 1.00 63.22 272 LEU A O 1
ATOM 2155 N N . VAL A 1 273 ? 27.086 6.626 -10.554 1.00 58.41 273 VAL A N 1
ATOM 2156 C CA . VAL A 1 273 ? 28.364 6.355 -11.233 1.00 58.41 273 VAL A CA 1
ATOM 2157 C C . VAL A 1 273 ? 28.243 6.724 -12.718 1.00 58.41 273 VAL A C 1
ATOM 2159 O O . VAL A 1 273 ? 27.426 6.121 -13.422 1.00 58.41 273 VAL A O 1
ATOM 2162 N N . PRO A 1 274 ? 29.042 7.681 -13.233 1.00 54.91 274 PRO A N 1
ATOM 2163 C CA . PRO A 1 274 ? 29.080 7.986 -14.658 1.00 54.91 274 PRO A CA 1
ATOM 2164 C C . PRO A 1 274 ? 29.629 6.779 -15.428 1.00 54.91 274 PRO A C 1
ATOM 2166 O O . PRO A 1 274 ? 30.817 6.470 -15.352 1.00 54.91 274 PRO A O 1
ATOM 2169 N N . LYS A 1 275 ? 28.777 6.077 -16.181 1.00 56.91 275 LYS A N 1
ATOM 2170 C CA . LYS A 1 275 ? 29.255 5.158 -17.221 1.00 56.91 275 LYS A CA 1
ATOM 2171 C C . LYS A 1 275 ? 29.707 6.014 -18.403 1.00 56.91 275 LYS A C 1
ATOM 2173 O O . LYS A 1 275 ? 28.910 6.758 -18.965 1.00 56.91 275 LYS A O 1
ATOM 2178 N N . SER A 1 276 ? 30.977 5.894 -18.779 1.00 54.22 276 SER A N 1
ATOM 2179 C CA . SER A 1 276 ? 31.657 6.699 -19.809 1.00 54.22 276 SER A CA 1
ATOM 2180 C C . SER A 1 276 ? 31.064 6.605 -21.224 1.00 54.22 276 SER A C 1
ATOM 2182 O O . SER A 1 276 ? 31.515 7.324 -22.107 1.00 54.22 276 SER A O 1
ATOM 2184 N N . ASN A 1 277 ? 30.071 5.737 -21.452 1.00 55.03 277 ASN A N 1
ATOM 2185 C CA . ASN A 1 277 ? 29.580 5.381 -22.786 1.00 55.03 277 ASN A CA 1
ATOM 2186 C C . ASN A 1 277 ? 28.096 5.731 -23.022 1.00 55.03 277 ASN A C 1
ATOM 2188 O O . ASN A 1 277 ? 27.524 5.272 -24.005 1.00 55.03 277 ASN A O 1
ATOM 2192 N N . VAL A 1 278 ? 27.455 6.506 -22.138 1.00 57.91 278 VAL A N 1
ATOM 2193 C CA . VAL A 1 278 ? 26.045 6.904 -22.305 1.00 57.91 278 VAL A CA 1
ATOM 2194 C C . VAL A 1 278 ? 25.986 8.267 -22.997 1.00 57.91 278 VAL A C 1
ATOM 2196 O O . VAL A 1 278 ? 26.434 9.268 -22.446 1.00 57.91 278 VAL A O 1
ATOM 2199 N N . THR A 1 279 ? 25.462 8.308 -24.220 1.00 55.81 279 THR A N 1
ATOM 2200 C CA . THR A 1 279 ? 25.417 9.504 -25.081 1.00 55.81 279 THR A CA 1
ATOM 2201 C C . THR A 1 279 ? 24.302 10.489 -24.714 1.00 55.81 279 THR A C 1
ATOM 2203 O O . THR A 1 279 ? 24.394 11.659 -25.078 1.00 55.81 279 THR A O 1
ATOM 2206 N N . HIS A 1 280 ? 23.299 10.071 -23.932 1.00 58.72 280 HIS A N 1
ATOM 2207 C CA . HIS A 1 280 ? 22.221 10.935 -23.440 1.00 58.72 280 HIS A CA 1
ATOM 2208 C C . HIS A 1 280 ? 21.973 10.724 -21.939 1.00 58.72 280 HIS A C 1
ATOM 2210 O O . HIS A 1 280 ? 21.061 10.012 -21.527 1.00 58.72 280 HIS A O 1
ATOM 2216 N N . LEU A 1 281 ? 22.781 11.364 -21.085 1.00 62.16 281 LEU A N 1
ATOM 2217 C CA . LEU A 1 281 ? 22.495 11.377 -19.649 1.00 62.16 281 LEU A CA 1
ATOM 2218 C C . LEU A 1 281 ? 21.219 12.198 -19.380 1.00 62.16 281 LEU A C 1
ATOM 2220 O O . LEU A 1 281 ? 21.158 13.360 -19.796 1.00 62.16 281 LEU A O 1
ATOM 2224 N N . PRO A 1 282 ? 20.233 11.678 -18.623 1.00 63.66 282 PRO A N 1
ATOM 2225 C CA . PRO A 1 282 ? 19.187 12.508 -18.042 1.00 63.66 282 PRO A CA 1
ATOM 2226 C C . PRO A 1 282 ? 19.836 13.545 -17.118 1.00 63.66 282 PRO A C 1
ATOM 2228 O O . PRO A 1 282 ? 20.225 13.250 -15.990 1.00 63.66 282 PRO A O 1
ATOM 2231 N N . SER A 1 283 ? 19.976 14.782 -17.599 1.00 64.75 283 SER A N 1
ATOM 2232 C CA . SER A 1 283 ? 20.641 15.859 -16.849 1.00 64.75 283 SER A CA 1
ATOM 2233 C C . SER A 1 283 ? 19.770 16.438 -15.731 1.00 64.75 283 SER A C 1
ATOM 2235 O O . SER A 1 283 ? 20.210 17.299 -14.973 1.00 64.75 283 SER A O 1
ATOM 2237 N N . THR A 1 284 ? 18.501 16.029 -15.663 1.00 81.81 284 THR A N 1
ATOM 2238 C CA . THR A 1 284 ? 17.462 16.786 -14.976 1.00 81.81 284 THR A CA 1
ATOM 2239 C C . THR A 1 284 ? 16.691 15.909 -13.993 1.00 81.81 284 THR A C 1
ATOM 2241 O O . THR A 1 284 ? 16.143 14.877 -14.359 1.00 81.81 284 THR A O 1
ATOM 2244 N N . ASN A 1 285 ? 16.578 16.368 -12.743 1.00 86.69 285 ASN A N 1
ATOM 2245 C CA . ASN A 1 285 ? 15.823 15.690 -11.678 1.00 86.69 285 ASN A CA 1
ATOM 2246 C C . ASN A 1 285 ? 14.334 16.073 -11.618 1.00 86.69 285 ASN A C 1
ATOM 2248 O O . ASN A 1 285 ? 13.635 15.718 -10.673 1.00 86.69 285 ASN A O 1
ATOM 2252 N N . ARG A 1 286 ? 13.830 16.796 -12.627 1.00 88.69 286 ARG A N 1
ATOM 2253 C CA . ARG A 1 286 ? 12.422 17.216 -12.726 1.00 88.69 286 ARG A CA 1
ATOM 2254 C C . ARG A 1 286 ? 11.408 16.072 -12.597 1.00 88.69 286 ARG A C 1
ATOM 2256 O O . ARG A 1 286 ? 10.450 16.291 -11.862 1.00 88.69 286 ARG A O 1
ATOM 2263 N N . PRO A 1 287 ? 11.562 14.892 -13.240 1.00 88.50 287 PRO A N 1
ATOM 2264 C CA . PRO A 1 287 ? 10.533 13.856 -13.141 1.00 88.50 287 PRO A CA 1
ATOM 2265 C C . PRO A 1 287 ? 10.351 13.382 -11.695 1.00 88.50 287 PRO A C 1
ATOM 2267 O O . PRO A 1 287 ? 9.229 13.355 -11.197 1.00 88.50 287 PRO A O 1
ATOM 2270 N N . LEU A 1 288 ? 11.446 13.114 -10.978 1.00 90.50 288 LEU A N 1
ATOM 2271 C CA . LEU A 1 288 ? 11.397 12.728 -9.568 1.00 90.50 288 LEU A CA 1
ATOM 2272 C C . LEU A 1 288 ? 10.904 13.870 -8.667 1.00 90.50 288 LEU A C 1
ATOM 2274 O O . LEU A 1 288 ? 10.089 13.634 -7.778 1.00 90.50 288 LEU A O 1
ATOM 2278 N N . LEU A 1 289 ? 11.362 15.103 -8.916 1.00 91.94 289 LEU A N 1
ATOM 2279 C CA . LEU A 1 289 ? 10.993 16.281 -8.125 1.00 91.94 289 LEU A CA 1
ATOM 2280 C C . LEU A 1 289 ? 9.502 16.621 -8.225 1.00 91.94 289 LEU A C 1
ATOM 2282 O O . LEU A 1 289 ? 8.960 17.193 -7.289 1.00 91.94 289 LEU A O 1
ATOM 2286 N N . ILE A 1 290 ? 8.833 16.259 -9.322 1.00 93.50 290 ILE A N 1
ATOM 2287 C CA . ILE A 1 290 ? 7.386 16.449 -9.493 1.00 93.50 290 ILE A CA 1
ATOM 2288 C C . ILE A 1 290 ? 6.612 15.230 -8.976 1.00 93.50 290 ILE A C 1
ATOM 2290 O O . ILE A 1 290 ? 5.651 15.381 -8.221 1.00 93.50 290 ILE A O 1
ATOM 2294 N N . ALA A 1 291 ? 7.029 14.015 -9.347 1.00 93.31 291 ALA A N 1
ATOM 2295 C CA . ALA A 1 291 ? 6.293 12.798 -9.013 1.00 93.31 291 ALA A CA 1
ATOM 2296 C C . ALA A 1 291 ? 6.311 12.484 -7.511 1.00 93.31 291 ALA A C 1
ATOM 2298 O O . ALA A 1 291 ? 5.277 12.126 -6.951 1.00 93.31 291 ALA A O 1
ATOM 2299 N N . PHE A 1 292 ? 7.455 12.648 -6.837 1.00 94.69 292 PHE A N 1
ATOM 2300 C CA . PHE A 1 292 ? 7.582 12.338 -5.412 1.00 94.69 292 PHE A CA 1
ATOM 2301 C C . PHE A 1 292 ? 6.633 13.159 -4.519 1.00 94.69 292 PHE A C 1
ATOM 2303 O O . PHE A 1 292 ? 5.858 12.542 -3.785 1.00 94.69 292 PHE A O 1
ATOM 2310 N N . PRO A 1 293 ? 6.603 14.510 -4.573 1.00 95.31 293 PRO A N 1
ATOM 2311 C CA . PRO A 1 293 ? 5.654 15.274 -3.767 1.00 95.31 293 PRO A CA 1
ATOM 2312 C C . PRO A 1 293 ? 4.204 15.000 -4.170 1.00 95.31 293 PRO A C 1
ATOM 2314 O O . PRO A 1 293 ? 3.350 14.965 -3.294 1.00 95.31 293 PRO A O 1
ATOM 2317 N N . CYS A 1 294 ? 3.913 14.743 -5.450 1.00 95.31 294 CYS A N 1
ATOM 2318 C CA . CYS A 1 294 ? 2.564 14.372 -5.884 1.00 95.31 294 CYS A CA 1
ATOM 2319 C C . CYS A 1 294 ? 2.092 13.061 -5.226 1.00 95.31 294 CYS A C 1
ATOM 2321 O O . CYS A 1 294 ? 0.996 13.006 -4.674 1.00 95.31 294 CYS A O 1
ATOM 2323 N N . ILE A 1 295 ? 2.951 12.037 -5.191 1.00 95.50 295 ILE A N 1
ATOM 2324 C CA . ILE A 1 295 ? 2.681 10.756 -4.521 1.00 95.50 295 ILE A CA 1
ATOM 2325 C C . ILE A 1 295 ? 2.542 10.931 -3.002 1.00 95.50 295 ILE A C 1
ATOM 2327 O O . ILE A 1 295 ? 1.667 10.322 -2.384 1.00 95.50 295 ILE A O 1
ATOM 2331 N N . VAL A 1 296 ? 3.396 11.748 -2.381 1.00 94.69 296 VAL A N 1
ATOM 2332 C CA . VAL A 1 296 ? 3.314 12.041 -0.942 1.00 94.69 296 VAL A CA 1
ATOM 2333 C C . VAL A 1 296 ? 2.003 12.753 -0.616 1.00 94.69 296 VAL A C 1
ATOM 2335 O O . VAL A 1 296 ? 1.324 12.355 0.325 1.00 94.69 296 VAL A O 1
ATOM 2338 N N . LEU A 1 297 ? 1.610 13.752 -1.411 1.00 95.06 297 LEU A N 1
ATOM 2339 C CA . LEU A 1 297 ? 0.341 14.462 -1.251 1.00 95.06 297 LEU A CA 1
ATOM 2340 C C . LEU A 1 297 ? -0.858 13.532 -1.443 1.00 95.06 297 LEU A C 1
ATOM 2342 O O . LEU A 1 297 ? -1.796 13.599 -0.654 1.00 95.06 297 LEU A O 1
ATOM 2346 N N . LEU A 1 298 ? -0.816 12.638 -2.434 1.00 94.56 298 LEU A N 1
ATOM 2347 C CA . LEU A 1 298 ? -1.862 11.641 -2.653 1.00 94.56 298 LEU A CA 1
ATOM 2348 C C . LEU A 1 298 ? -2.017 10.709 -1.443 1.00 94.56 298 LEU A C 1
ATOM 2350 O O . LEU A 1 298 ? -3.122 10.536 -0.938 1.00 94.56 298 LEU A O 1
ATOM 2354 N N . ASN A 1 299 ? -0.917 10.138 -0.945 1.00 93.56 299 ASN A N 1
ATOM 2355 C CA . ASN A 1 299 ? -0.952 9.264 0.231 1.00 93.56 299 ASN A CA 1
ATOM 2356 C C . ASN A 1 299 ? -1.380 10.012 1.498 1.00 93.56 299 ASN A C 1
ATOM 2358 O O . ASN A 1 299 ? -2.102 9.460 2.323 1.00 93.56 299 ASN A O 1
ATOM 2362 N N . LEU A 1 300 ? -0.954 11.267 1.657 1.00 93.12 300 LEU A N 1
ATOM 2363 C CA . LEU A 1 300 ? -1.378 12.110 2.769 1.00 93.12 300 LEU A CA 1
ATOM 2364 C C . LEU A 1 300 ? -2.885 12.365 2.709 1.00 93.12 300 LEU A C 1
ATOM 2366 O O . LEU A 1 300 ? -3.567 12.208 3.715 1.00 93.12 300 LEU A O 1
ATOM 2370 N N . PHE A 1 301 ? -3.410 12.702 1.531 1.00 92.38 301 PHE A N 1
ATOM 2371 C CA . PHE A 1 301 ? -4.839 12.893 1.312 1.00 92.38 301 PHE A CA 1
ATOM 2372 C C . PHE A 1 301 ? -5.640 11.630 1.652 1.00 92.38 301 PHE A C 1
ATOM 2374 O O . PHE A 1 301 ? -6.619 11.711 2.392 1.00 92.38 301 PHE A O 1
ATOM 2381 N N . LEU A 1 302 ? -5.190 10.460 1.190 1.00 91.12 302 LEU A N 1
ATOM 2382 C CA . LEU A 1 302 ? -5.826 9.183 1.517 1.00 91.12 302 LEU A CA 1
ATOM 2383 C C . LEU A 1 302 ? -5.779 8.891 3.024 1.00 91.12 302 LEU A C 1
ATOM 2385 O O . LEU A 1 302 ? -6.813 8.588 3.615 1.00 91.12 302 LEU A O 1
ATOM 2389 N N . ASN A 1 303 ? -4.629 9.063 3.681 1.00 88.81 303 ASN A N 1
ATOM 2390 C CA . ASN A 1 303 ? -4.515 8.860 5.130 1.00 88.81 303 ASN A CA 1
ATOM 2391 C C . ASN A 1 303 ? -5.406 9.814 5.938 1.00 88.81 303 ASN A C 1
ATOM 2393 O O . ASN A 1 303 ? -5.978 9.414 6.954 1.00 88.81 303 ASN A O 1
ATOM 2397 N N . LEU A 1 304 ? -5.578 11.056 5.480 1.00 87.88 304 LEU A N 1
ATOM 2398 C CA . LEU A 1 304 ? -6.496 12.005 6.107 1.00 87.88 304 LEU A CA 1
ATOM 2399 C C . LEU A 1 304 ? -7.959 11.574 5.938 1.00 87.88 304 LEU A C 1
ATOM 2401 O O . LEU A 1 304 ? -8.715 11.645 6.902 1.00 87.88 304 LEU A O 1
ATOM 2405 N N . ILE A 1 305 ? -8.356 11.059 4.770 1.00 87.38 305 ILE A N 1
ATOM 2406 C CA . ILE A 1 305 ? -9.716 10.529 4.557 1.00 87.38 305 ILE A CA 1
ATOM 2407 C C . ILE A 1 305 ? -10.025 9.369 5.511 1.00 87.38 305 ILE A C 1
ATOM 2409 O O . ILE A 1 305 ? -11.131 9.297 6.048 1.00 87.38 305 ILE A O 1
ATOM 2413 N N . TYR A 1 306 ? -9.055 8.482 5.741 1.00 83.31 306 TYR A N 1
ATOM 2414 C CA . TYR A 1 306 ? -9.195 7.342 6.653 1.00 83.31 306 TYR A CA 1
ATOM 2415 C C . TYR A 1 306 ? -8.986 7.698 8.135 1.00 83.31 306 TYR A C 1
ATOM 2417 O O . TYR A 1 306 ? -9.070 6.824 8.995 1.00 83.31 306 TYR A O 1
ATOM 2425 N N . THR A 1 307 ? -8.736 8.969 8.462 1.00 82.25 307 THR A N 1
ATOM 2426 C CA . THR A 1 307 ? -8.638 9.427 9.854 1.00 82.25 307 THR A CA 1
ATOM 2427 C C . THR A 1 307 ? -10.036 9.441 10.500 1.00 82.25 307 THR A C 1
ATOM 2429 O O . THR A 1 307 ? -10.999 9.857 9.841 1.00 82.25 307 THR A O 1
ATOM 2432 N N . PRO A 1 308 ? -10.175 9.071 11.793 1.00 71.88 308 PRO A N 1
ATOM 2433 C CA . PRO A 1 308 ? -11.466 9.004 12.501 1.00 71.88 308 PRO A CA 1
ATOM 2434 C C . PRO A 1 308 ? -12.263 10.318 12.515 1.00 71.88 308 PRO A C 1
ATOM 2436 O O . PRO A 1 308 ? -13.462 10.317 12.753 1.00 71.88 308 PRO A O 1
ATOM 2439 N N . LEU A 1 309 ? -11.631 11.454 12.213 1.00 73.31 309 LEU A N 1
ATOM 2440 C CA . LEU A 1 309 ? -12.305 12.752 12.103 1.00 73.31 309 LEU A CA 1
ATOM 2441 C C . LEU A 1 309 ? -13.195 12.873 10.854 1.00 73.31 309 LEU A C 1
ATOM 2443 O O . LEU A 1 309 ? -14.184 13.608 10.865 1.00 73.31 309 LEU A O 1
ATOM 2447 N N . ILE A 1 310 ? -12.817 12.209 9.759 1.00 77.06 310 ILE A N 1
ATOM 2448 C CA . ILE A 1 310 ? -13.413 12.407 8.429 1.00 77.06 310 ILE A CA 1
ATOM 2449 C C . ILE A 1 310 ? -14.226 11.182 8.005 1.00 77.06 310 ILE A C 1
ATOM 2451 O O . ILE A 1 310 ? -15.312 11.330 7.434 1.00 77.06 310 ILE A O 1
ATOM 2455 N N . LEU A 1 311 ? -13.740 9.984 8.333 1.00 79.94 311 LEU A N 1
ATOM 2456 C CA . LEU A 1 311 ? -14.354 8.714 7.961 1.00 79.94 311 LEU A CA 1
ATOM 2457 C C . LEU A 1 311 ? -15.847 8.581 8.347 1.00 79.94 311 LEU A C 1
ATOM 2459 O O . LEU A 1 311 ? -16.634 8.232 7.459 1.00 79.94 311 LEU A O 1
ATOM 2463 N N . PRO A 1 312 ? -16.296 8.926 9.575 1.00 74.94 312 PRO A N 1
ATOM 2464 C CA . PRO A 1 312 ? -17.706 8.793 9.949 1.00 74.94 312 PRO A CA 1
ATOM 2465 C C . PRO A 1 312 ? -18.625 9.798 9.236 1.00 74.94 312 PRO A C 1
ATOM 2467 O O . PRO A 1 312 ? -19.824 9.558 9.125 1.00 74.94 312 PRO A O 1
ATOM 2470 N N . ARG A 1 313 ? -18.093 10.913 8.712 1.00 81.50 313 ARG A N 1
ATOM 2471 C CA . ARG A 1 313 ? -18.898 11.929 8.006 1.00 81.50 313 ARG A CA 1
ATOM 2472 C C . ARG A 1 313 ? -19.160 11.578 6.544 1.00 81.50 313 ARG A C 1
ATOM 2474 O O . ARG A 1 313 ? -20.227 11.887 6.027 1.00 81.50 313 ARG A O 1
ATOM 2481 N N . ILE A 1 314 ? -18.175 10.987 5.869 1.00 83.25 314 ILE A N 1
ATOM 2482 C CA . ILE A 1 314 ? -18.245 10.657 4.433 1.00 83.25 314 ILE A CA 1
ATOM 2483 C C . ILE A 1 314 ? -18.850 9.260 4.212 1.00 83.25 314 ILE A C 1
ATOM 2485 O O . ILE A 1 314 ? -19.483 9.002 3.183 1.00 83.25 314 ILE A O 1
ATOM 2489 N N . GLY A 1 315 ? -18.673 8.370 5.191 1.00 83.38 315 GLY A N 1
ATOM 2490 C CA . GLY A 1 315 ? -19.109 6.983 5.139 1.00 83.38 315 GLY A CA 1
ATOM 2491 C C . GLY A 1 315 ? -18.089 6.069 4.456 1.00 83.38 315 GLY A C 1
ATOM 2492 O O . GLY A 1 315 ? -17.469 6.418 3.450 1.00 83.38 315 GLY A O 1
ATOM 2493 N N . VAL A 1 316 ? -17.958 4.854 4.991 1.00 84.06 316 VAL A N 1
ATOM 2494 C CA . VAL A 1 316 ? -16.948 3.854 4.588 1.00 84.06 316 VAL A CA 1
ATOM 2495 C C . VAL A 1 316 ? -17.076 3.429 3.117 1.00 84.06 316 VAL A C 1
ATOM 2497 O O . VAL A 1 316 ? -16.085 3.115 2.462 1.00 84.06 316 VAL A O 1
ATOM 2500 N N . HIS A 1 317 ? -18.291 3.435 2.566 1.00 87.56 317 HIS A N 1
ATOM 2501 C CA . HIS A 1 317 ? -18.532 3.075 1.166 1.00 87.56 317 HIS A CA 1
ATOM 2502 C C . HIS A 1 317 ? -17.904 4.080 0.204 1.00 87.56 317 HIS A C 1
ATOM 2504 O O . HIS A 1 317 ? -17.147 3.710 -0.691 1.00 87.56 317 HIS A O 1
ATOM 2510 N N . THR A 1 318 ? -18.219 5.358 0.399 1.00 89.00 318 THR A N 1
ATOM 2511 C CA . THR A 1 318 ? -17.778 6.449 -0.467 1.00 89.00 318 THR A CA 1
ATOM 2512 C C . THR A 1 318 ? -16.259 6.570 -0.448 1.00 89.00 318 THR A C 1
ATOM 2514 O O . THR A 1 318 ? -15.641 6.697 -1.503 1.00 89.00 318 THR A O 1
ATOM 2517 N N . THR A 1 319 ? -15.644 6.464 0.735 1.00 89.50 319 THR A N 1
ATOM 2518 C CA . THR A 1 319 ? -14.183 6.517 0.869 1.00 89.50 319 THR A CA 1
ATOM 2519 C C . THR A 1 319 ? -13.507 5.354 0.149 1.00 89.50 319 THR A C 1
ATOM 2521 O O . THR A 1 319 ? -12.543 5.583 -0.580 1.00 89.50 319 THR A O 1
ATOM 2524 N N . ALA A 1 320 ? -14.055 4.138 0.250 1.00 90.19 320 ALA A N 1
ATOM 2525 C CA . ALA A 1 320 ? -13.530 2.975 -0.458 1.00 90.19 320 ALA A CA 1
ATOM 2526 C C . ALA A 1 320 ? -13.588 3.145 -1.989 1.00 90.19 320 ALA A C 1
ATOM 2528 O O . ALA A 1 320 ? -12.607 2.853 -2.669 1.00 90.19 320 ALA A O 1
ATOM 2529 N N . TYR A 1 321 ? -14.689 3.670 -2.541 1.00 91.81 321 TYR A N 1
ATOM 2530 C CA . TYR A 1 321 ? -14.802 3.917 -3.987 1.00 91.81 321 TYR A CA 1
ATOM 2531 C C . TYR A 1 321 ? -13.853 5.010 -4.488 1.00 91.81 321 TYR A C 1
ATOM 2533 O O . TYR A 1 321 ? -13.238 4.844 -5.541 1.00 91.81 321 TYR A O 1
ATOM 2541 N N . ILE A 1 322 ? -13.718 6.115 -3.745 1.00 92.12 322 ILE A N 1
ATOM 2542 C CA . ILE A 1 322 ? -12.787 7.200 -4.094 1.00 92.12 322 ILE A CA 1
ATOM 2543 C C . ILE A 1 322 ? -11.351 6.674 -4.099 1.00 92.12 322 ILE A C 1
ATOM 2545 O O . ILE A 1 322 ? -10.615 6.909 -5.057 1.00 92.12 322 ILE A O 1
ATOM 2549 N N . SER A 1 323 ? -10.976 5.941 -3.049 1.00 92.62 323 SER A N 1
ATOM 2550 C CA . SER A 1 323 ? -9.652 5.334 -2.916 1.00 92.62 323 SER A CA 1
ATOM 2551 C C . SER A 1 323 ? -9.376 4.389 -4.085 1.00 92.62 323 SER A C 1
ATOM 2553 O O . SER A 1 323 ? -8.402 4.593 -4.799 1.00 92.62 323 SER A O 1
ATOM 2555 N N . PHE A 1 324 ? -10.315 3.489 -4.397 1.00 94.25 324 PHE A N 1
ATOM 2556 C CA . PHE A 1 324 ? -10.211 2.568 -5.531 1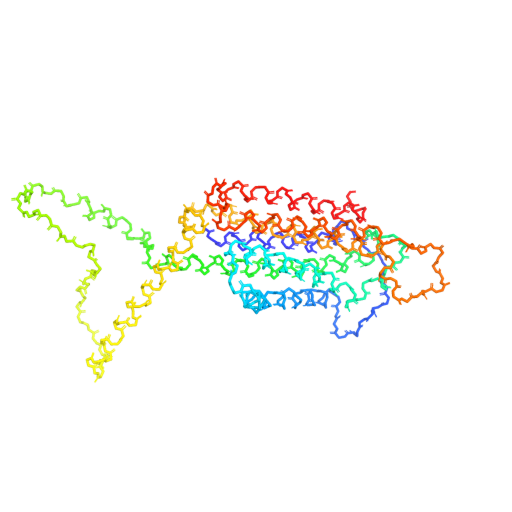.00 94.25 324 PHE A CA 1
ATOM 2557 C C . PHE A 1 324 ? -10.033 3.263 -6.884 1.00 94.25 324 PHE A C 1
ATOM 2559 O O . PHE A 1 324 ? -9.228 2.824 -7.704 1.00 94.25 324 PHE A O 1
ATOM 2566 N N . LEU A 1 325 ? -10.750 4.362 -7.131 1.00 95.31 325 LEU A N 1
ATOM 2567 C CA . LEU A 1 325 ? -10.607 5.126 -8.372 1.00 95.31 325 LEU A CA 1
ATOM 2568 C C . LEU A 1 325 ? -9.211 5.761 -8.470 1.00 95.31 325 LEU A C 1
ATOM 2570 O O . LEU A 1 325 ? -8.581 5.714 -9.528 1.00 95.31 325 LEU A O 1
ATOM 2574 N N . LEU A 1 326 ? -8.692 6.293 -7.359 1.00 95.25 326 LEU A N 1
ATOM 2575 C CA . LEU A 1 326 ? -7.324 6.810 -7.277 1.00 95.25 326 LEU A CA 1
ATOM 2576 C C . LEU A 1 326 ? -6.276 5.691 -7.424 1.00 95.25 326 LEU A C 1
ATOM 2578 O O . LEU A 1 326 ? -5.281 5.874 -8.130 1.00 95.25 326 LEU A O 1
ATOM 2582 N N . GLY A 1 327 ? -6.505 4.517 -6.833 1.00 94.56 327 GLY A N 1
ATOM 2583 C CA . GLY A 1 327 ? -5.670 3.326 -6.994 1.00 94.56 327 GLY A CA 1
ATOM 2584 C C . GLY A 1 327 ? -5.600 2.856 -8.446 1.00 94.56 327 GLY A C 1
ATOM 2585 O O . GLY A 1 327 ? -4.517 2.624 -8.981 1.00 94.56 327 GLY A O 1
ATOM 2586 N N . LEU A 1 328 ? -6.739 2.812 -9.137 1.00 95.56 328 LEU A N 1
ATOM 2587 C CA . LEU A 1 328 ? -6.802 2.473 -10.557 1.00 95.56 328 LEU A CA 1
ATOM 2588 C C . LEU A 1 328 ? -6.091 3.524 -11.427 1.00 95.56 328 LEU A C 1
ATOM 2590 O O . LEU A 1 328 ? -5.302 3.179 -12.309 1.00 95.56 328 LEU A O 1
ATOM 2594 N N . GLY A 1 329 ? -6.330 4.810 -11.156 1.00 96.00 329 GLY A N 1
ATOM 2595 C CA . GLY A 1 329 ? -5.688 5.914 -11.870 1.00 96.00 329 GLY A CA 1
ATOM 2596 C C . GLY A 1 329 ? -4.166 5.895 -11.721 1.00 96.00 329 GLY A C 1
ATOM 2597 O O . GLY A 1 329 ? -3.445 6.030 -12.710 1.00 96.00 329 GLY A O 1
ATOM 2598 N N . THR A 1 330 ? -3.659 5.662 -10.508 1.00 95.50 330 THR A N 1
ATOM 2599 C CA . THR A 1 330 ? -2.212 5.543 -10.259 1.00 95.50 330 THR A CA 1
ATOM 2600 C C . THR A 1 330 ? -1.605 4.287 -10.873 1.00 95.50 330 THR A C 1
ATOM 2602 O O . THR A 1 330 ? -0.477 4.344 -11.359 1.00 95.50 330 THR A O 1
ATOM 2605 N N . PHE A 1 331 ? -2.337 3.171 -10.910 1.00 96.31 331 PHE A N 1
ATOM 2606 C CA . PHE A 1 331 ? -1.900 1.951 -11.586 1.00 96.31 331 PHE A CA 1
ATOM 2607 C C . PHE A 1 331 ? -1.697 2.170 -13.089 1.00 96.31 331 PHE A C 1
ATOM 2609 O O . PHE A 1 331 ? -0.615 1.891 -13.610 1.00 96.31 331 PHE A O 1
ATOM 2616 N N . PHE A 1 332 ? -2.686 2.752 -13.774 1.00 96.19 332 PHE A N 1
ATOM 2617 C CA . PHE A 1 332 ? -2.567 3.064 -15.200 1.00 96.19 332 PHE A CA 1
ATOM 2618 C C . PHE A 1 332 ? -1.549 4.167 -15.487 1.00 96.19 332 PHE A C 1
ATOM 2620 O O . PHE A 1 332 ? -0.823 4.073 -16.473 1.00 96.19 332 PHE A O 1
ATOM 2627 N N . THR A 1 333 ? -1.434 5.170 -14.613 1.00 95.25 333 THR A N 1
ATOM 2628 C CA . THR A 1 333 ? -0.372 6.186 -14.714 1.00 95.25 333 THR A CA 1
ATOM 2629 C C . THR A 1 333 ? 1.006 5.533 -14.630 1.00 95.25 333 THR A C 1
ATOM 2631 O O . THR A 1 333 ? 1.877 5.828 -15.446 1.00 95.25 333 THR A O 1
ATOM 2634 N N . GLY A 1 334 ? 1.188 4.596 -13.695 1.00 93.75 334 GLY A N 1
ATOM 2635 C CA . GLY A 1 334 ? 2.400 3.796 -13.576 1.00 93.75 334 GLY A CA 1
ATOM 2636 C C . GLY A 1 334 ? 2.702 3.036 -14.865 1.00 93.75 334 GLY A C 1
ATOM 2637 O O . GLY A 1 334 ? 3.776 3.209 -15.425 1.00 93.75 334 GLY A O 1
ATOM 2638 N N . LEU A 1 335 ? 1.752 2.252 -15.383 1.00 93.56 335 LEU A N 1
ATOM 2639 C CA . LEU A 1 335 ? 1.92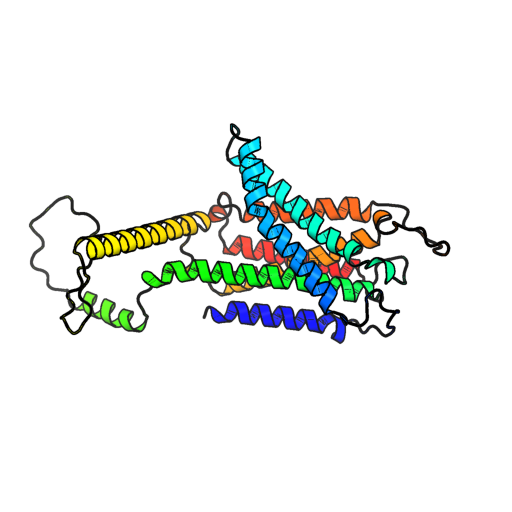3 1.516 -16.645 1.00 93.56 335 LEU A CA 1
ATOM 2640 C C . LEU A 1 335 ? 2.246 2.435 -17.834 1.00 93.56 335 LEU A C 1
ATOM 2642 O O . LEU A 1 335 ? 3.160 2.143 -18.606 1.00 93.56 335 LEU A O 1
ATOM 2646 N N . GLY A 1 336 ? 1.545 3.563 -17.955 1.00 93.19 336 GLY A N 1
ATOM 2647 C CA . GLY A 1 336 ? 1.765 4.547 -19.014 1.00 93.19 336 GLY A CA 1
ATOM 2648 C C . GLY A 1 336 ? 3.159 5.174 -18.968 1.00 93.19 336 GLY A C 1
ATOM 2649 O O . GLY A 1 336 ? 3.786 5.337 -20.010 1.00 93.19 336 GLY A O 1
ATOM 2650 N N . LEU A 1 337 ? 3.697 5.450 -17.773 1.00 92.00 337 LEU A N 1
ATOM 2651 C CA . LEU A 1 337 ? 5.061 5.973 -17.608 1.00 92.00 337 LEU A CA 1
ATOM 2652 C C . LEU A 1 337 ? 6.151 4.994 -18.059 1.00 92.00 337 LEU A C 1
ATOM 2654 O O . LEU A 1 337 ? 7.230 5.434 -18.444 1.00 92.00 337 LEU A O 1
ATOM 2658 N N . TRP A 1 338 ? 5.871 3.690 -18.027 1.00 90.81 338 TRP A N 1
ATOM 2659 C CA . TRP A 1 338 ? 6.750 2.644 -18.561 1.00 90.81 338 TRP A CA 1
ATOM 2660 C C . TRP A 1 338 ? 6.481 2.331 -20.046 1.00 90.81 338 TRP A C 1
ATOM 2662 O O . TRP A 1 338 ? 7.153 1.479 -20.629 1.00 90.81 338 TRP A O 1
ATOM 2672 N N . GLY A 1 339 ? 5.502 3.001 -20.668 1.00 88.12 339 GLY A N 1
ATOM 2673 C CA . GLY A 1 339 ? 5.071 2.751 -22.047 1.00 88.12 339 GLY A CA 1
ATOM 2674 C C . GLY A 1 339 ? 4.381 1.399 -22.243 1.00 88.12 339 GLY A C 1
ATOM 2675 O O . GLY A 1 339 ? 4.408 0.861 -23.345 1.00 88.12 339 GLY A O 1
ATOM 2676 N N . ALA A 1 340 ? 3.838 0.819 -21.170 1.00 87.38 340 ALA A N 1
ATOM 2677 C CA . ALA A 1 340 ? 3.272 -0.528 -21.139 1.00 87.38 340 ALA A CA 1
ATOM 2678 C C . ALA A 1 340 ? 1.763 -0.579 -21.461 1.00 87.38 340 ALA A C 1
ATOM 2680 O O . ALA A 1 340 ? 1.187 -1.668 -21.433 1.00 87.38 340 ALA A O 1
ATOM 2681 N N . LEU A 1 341 ? 1.137 0.586 -21.681 1.00 85.50 341 LEU A N 1
ATOM 2682 C CA . LEU A 1 341 ? -0.302 0.763 -21.907 1.00 85.50 341 LEU A CA 1
ATOM 2683 C C . LEU A 1 341 ? -0.687 0.645 -23.386 1.00 85.50 341 LEU A C 1
ATOM 2685 O O . LEU A 1 341 ? 0.086 1.160 -24.226 1.00 85.50 341 LEU A O 1
#

pLDDT: mean 79.74, std 17.34, range [32.03, 96.31]

Sequence (341 aa):
MYTFVPLSSLLLLGCLACCPRLFWKYEIHPPESHPPYFPPPLPYFLVSSALWSLAYLLRTPIFALVSSVFDGFSPVLVTLAFNVLHVLLYNVFRLSSLPILRIRDAMQHDIATWHDPAFYRVWWVALGWATIDVAVGIWQSYTQIALYRNVMVPEDRVPQVLAQGSEGGSMTNLLSADLEEAVPLSPRADTPKTTNSVPRTLDEAIRAAVDQDLEQLMNLKEREDVEEIYGLPVIKIPVFVSCLQRLDSILLSTGITLTLSASYLNSSLSLLVPKSNVTHLPSTNRPLLIAFPCIVLLNLFLNLIYTPLILPRIGVHTTAYISFLLGLGTFFTGLGLWGAL